Protein AF-A0A8H3I0J0-F1 (afdb_monomer)

Organism: NCBI:txid456999

Secondary structure (DSSP, 8-state):
--SEEEEEETTEEEEEEHHHHHTT-SSHHHHHHHHTTT-TTPPEEE-S-HHHHHHHHHHHTT----SPPGGGSPTT--HHHHHHHHHHHHHHHT-HHHHHHHHHHHHHTT-SPPPS--SS----TTPPPSEEEEEEEEE---SSSGGGGG-TTS-EEEE----TTS-EEEEEEEEES--SS-EEEEEEE-TTSSS-SEEEEE-TTSBEEEEEE---S-------TT---TTEEE-----SBPPBSS-EEEEEEEEE-TTS-EEEEEEEETTEEEEEE---SPPP---GGG-EEEES-EEETTEEE-B--EEEEEEEEESSPPPHHHHHHHTSGGGSPP--S--GGGTTTT-

Nearest PDB structures (foldseek):
  8pnr-assembly2_K  TM=7.849E-01  e=1.519E-04  Homo sapiens
  6ocr-assembly1_D  TM=7.133E-01  e=2.416E-04  Homo sapiens
  6oct-assembly1_E  TM=7.496E-01  e=6.866E-04  Homo sapiens
  2d6k-assembly1_B  TM=6.684E-01  e=1.774E-05  Mus musculus
  8pnr-assembly2_L  TM=7.753E-01  e=1.841E-03  Homo sapiens

Sequence (351 aa):
MPTELTVVVGGESFLLLEDQITFDAPNLFTKFIDEHSENPQLPMRLSRNPQLFSVILEYLCGYTILPLRREVLPPGMHYGMALDNLRVDARYYGLGNLVKLLDENRQTTVEAPNPPEPAPTAIDPYAAPIFRFPGRVSGFSAGGTYRWTNHPLAFMEFPLQIDLMKSFTITCWYRATSNKGWHTMISLDVPSAPHPLLYISISPEGDWRFEIGIHRGKTHSFPGSNYTDSDRLASGSSHTPVQLRVWTHLTYFQQVEENGVVTKRALLLNGKPLVSSNADIHMYNPDPSKTQMALLRGSWDKRRTAGYLGQIENIAVFQRVLGQEEISAQAENSNMPAEHGLPGDRWDNVY

Foldseek 3Di:
DQQWAWEQECNDTDIDGNQLCPVQPPWQSVVVCVVVVVPRHDHHYYDHDVLLVVLSSCVSVVDDCPPPDPVSADQLDDSVNSLVRNLVVCVVGVRVVSNVVSVVVVVVVVPDPDDPPPDPPDPPLCDFFQDKDQDKAAAADDDDDPVCLAPPNRKDKFQFLAFLLFKKKKKWKWAAADLAAKWFFKFKDQLPDQFTQKTWIRHNVQFTKMKGFAPDPDDDDDDDDPDPPPRIDILDGLPDHDDHRDIKMKMWIWHADPVSFTAKTFIAILLHTRTIDGGPGGGDGDRSSRIMMMGQWTGHRSHIDRGTHTMIRTIGMHRHDRDSVRSNVCSDPVNGDDPPDPDPVPVVPVD

InterPro domains:
  IPR011333 SKP1/BTB/POZ domain superfamily [G3DSA:3.30.710.10] (4-110)
  IPR011333 SKP1/BTB/POZ domain superfamily [SSF54695] (6-102)
  IPR013320 Concanavalin A-like lectin/glucanase domain superfamily [SSF49899] (163-333)

Structure (mmCIF, N/CA/C/O backbone):
data_AF-A0A8H3I0J0-F1
#
_entry.id   AF-A0A8H3I0J0-F1
#
loop_
_atom_site.group_PDB
_atom_site.id
_atom_site.type_symbol
_atom_site.label_atom_id
_atom_site.label_alt_id
_atom_site.label_comp_id
_atom_site.label_asym_id
_atom_site.label_entity_id
_atom_site.label_seq_id
_atom_site.pdbx_PDB_ins_code
_atom_site.Cartn_x
_atom_site.Cartn_y
_atom_site.Cartn_z
_atom_site.occupancy
_atom_site.B_iso_or_equiv
_atom_site.auth_seq_id
_atom_site.auth_comp_id
_atom_site.auth_asym_id
_atom_site.auth_atom_id
_atom_site.pdbx_PDB_model_num
ATOM 1 N N . MET A 1 1 ? 31.544 -19.178 -36.959 1.00 53.88 1 MET A N 1
ATOM 2 C CA . MET A 1 1 ? 30.283 -18.602 -36.457 1.00 53.88 1 MET A CA 1
ATOM 3 C C . MET A 1 1 ? 30.646 -17.595 -35.378 1.00 53.88 1 MET A C 1
ATOM 5 O O . MET A 1 1 ? 31.611 -17.877 -34.671 1.00 53.88 1 MET A O 1
ATOM 9 N N . PRO A 1 2 ? 29.990 -16.429 -35.272 1.00 57.00 2 PRO A N 1
ATOM 10 C CA . PRO A 1 2 ? 30.110 -15.620 -34.063 1.00 57.00 2 PRO A CA 1
ATOM 11 C C . PRO A 1 2 ? 29.731 -16.445 -32.837 1.00 57.00 2 PRO A C 1
ATOM 13 O O . PRO A 1 2 ? 28.692 -17.095 -32.829 1.00 57.00 2 PRO A O 1
ATOM 16 N N . THR A 1 3 ? 30.600 -16.425 -31.833 1.00 80.12 3 THR A N 1
ATOM 17 C CA . THR A 1 3 ? 30.467 -17.218 -30.604 1.00 80.12 3 THR A CA 1
ATOM 18 C C . THR A 1 3 ? 29.556 -16.552 -29.569 1.00 80.12 3 THR A C 1
ATOM 20 O O . THR A 1 3 ? 29.293 -17.127 -28.516 1.00 80.12 3 THR A O 1
ATOM 23 N N . GLU A 1 4 ? 29.106 -15.326 -29.843 1.00 91.06 4 GLU A N 1
ATOM 24 C CA . GLU A 1 4 ? 28.336 -14.499 -28.921 1.00 91.06 4 GLU A CA 1
ATOM 25 C C . GLU A 1 4 ? 27.351 -13.582 -29.664 1.00 91.06 4 GLU A C 1
ATOM 27 O O . GLU A 1 4 ? 27.612 -13.143 -30.786 1.00 91.06 4 GLU A O 1
ATOM 32 N N . LEU A 1 5 ? 26.218 -13.286 -29.028 1.00 95.31 5 LEU A N 1
ATOM 33 C CA . LEU A 1 5 ? 25.175 -12.387 -29.515 1.00 95.31 5 LEU A CA 1
ATOM 34 C C . LEU A 1 5 ? 24.811 -11.392 -28.414 1.00 95.31 5 LEU A C 1
ATOM 36 O O . LEU A 1 5 ? 24.396 -11.778 -27.323 1.00 95.31 5 LEU A O 1
ATOM 40 N N . THR A 1 6 ? 24.896 -10.095 -28.713 1.00 97.31 6 THR A N 1
ATOM 41 C CA . THR A 1 6 ? 24.336 -9.066 -27.828 1.00 97.31 6 THR A CA 1
ATOM 42 C C . THR A 1 6 ? 22.855 -8.869 -28.138 1.00 97.31 6 THR A C 1
ATOM 44 O O . THR A 1 6 ? 22.490 -8.461 -29.241 1.00 97.31 6 THR A O 1
ATOM 47 N N . VAL A 1 7 ? 22.000 -9.109 -27.148 1.00 97.69 7 VAL A N 1
ATOM 48 C CA . VAL A 1 7 ? 20.551 -8.913 -27.214 1.00 97.69 7 VAL A CA 1
ATOM 49 C C . VAL A 1 7 ? 20.167 -7.730 -26.328 1.00 97.69 7 VAL A C 1
ATOM 51 O O . VAL A 1 7 ? 20.437 -7.722 -25.134 1.00 97.69 7 VAL A O 1
ATOM 54 N N . VAL A 1 8 ? 19.529 -6.715 -26.900 1.00 97.19 8 VAL A N 1
ATOM 55 C CA . VAL A 1 8 ? 19.071 -5.517 -26.191 1.00 97.19 8 VAL A CA 1
ATOM 56 C C . VAL A 1 8 ? 17.560 -5.596 -25.994 1.00 97.19 8 VAL A C 1
ATOM 58 O O . VAL A 1 8 ? 16.804 -5.446 -26.956 1.00 97.19 8 VAL A O 1
ATOM 61 N N . VAL A 1 9 ? 17.109 -5.796 -24.758 1.00 97.00 9 VAL A N 1
ATOM 62 C CA . VAL A 1 9 ? 15.696 -5.946 -24.387 1.00 97.00 9 VAL A CA 1
ATOM 63 C C . VAL A 1 9 ? 15.248 -4.759 -23.549 1.00 97.00 9 VAL A C 1
ATOM 65 O O . VAL A 1 9 ? 15.805 -4.498 -22.491 1.00 97.00 9 VAL A O 1
ATOM 68 N N . GLY A 1 10 ? 14.261 -3.995 -24.023 1.00 89.75 10 GLY A N 1
ATOM 69 C CA . GLY A 1 10 ? 13.749 -2.840 -23.267 1.00 89.75 10 GLY A CA 1
ATOM 70 C C . GLY A 1 10 ? 14.801 -1.757 -22.962 1.00 89.75 10 GLY A C 1
ATOM 71 O O . GLY A 1 10 ? 14.583 -0.928 -22.087 1.00 89.75 10 GLY A O 1
ATOM 72 N N . GLY A 1 11 ? 15.930 -1.758 -23.681 1.00 89.38 11 GLY A N 1
ATOM 73 C CA . GLY A 1 11 ? 17.073 -0.869 -23.446 1.00 89.38 11 GLY A CA 1
ATOM 74 C C . GLY A 1 11 ? 18.199 -1.472 -22.598 1.00 89.38 11 GLY A C 1
ATOM 75 O O . GLY A 1 11 ? 19.267 -0.870 -22.535 1.00 89.38 11 GLY A O 1
ATOM 76 N N . GLU A 1 12 ? 18.005 -2.652 -22.004 1.00 96.69 12 GLU A N 1
ATOM 77 C CA . GLU A 1 12 ? 19.034 -3.390 -21.262 1.00 96.69 12 GLU A CA 1
ATOM 78 C C . GLU A 1 12 ? 19.751 -4.393 -22.172 1.00 96.69 12 GLU A C 1
ATOM 80 O O . GLU A 1 12 ? 19.112 -5.054 -22.989 1.00 96.69 12 GLU A O 1
ATOM 85 N N . SER A 1 13 ? 21.074 -4.506 -22.044 1.00 97.25 13 SER A N 1
ATOM 86 C CA . SER A 1 13 ? 21.898 -5.387 -22.880 1.00 97.25 13 SER A CA 1
ATOM 87 C C . SER A 1 13 ? 22.227 -6.694 -22.165 1.00 97.25 13 SER A C 1
ATOM 89 O O . SER A 1 13 ? 22.720 -6.684 -21.040 1.00 97.25 13 SER A O 1
ATOM 91 N N . PHE A 1 14 ? 22.038 -7.804 -22.867 1.00 97.88 14 PHE A N 1
ATOM 92 C CA . PHE A 1 14 ? 22.342 -9.161 -22.433 1.00 97.88 14 PHE A CA 1
ATOM 93 C C . PHE A 1 14 ? 23.305 -9.792 -23.438 1.00 97.88 14 PHE A C 1
ATOM 95 O O . PHE A 1 14 ? 23.096 -9.683 -24.646 1.00 97.88 14 PHE A O 1
ATOM 102 N N . LEU A 1 15 ? 24.359 -10.443 -22.950 1.00 97.00 15 LEU A N 1
ATOM 103 C CA . LEU A 1 15 ? 25.285 -11.201 -23.788 1.00 97.00 15 LEU A CA 1
ATOM 104 C C . LEU A 1 15 ? 24.893 -12.676 -23.735 1.00 97.00 15 LEU A C 1
ATOM 106 O O . LEU A 1 15 ? 24.848 -13.249 -22.647 1.00 97.00 15 LEU A O 1
ATOM 110 N N . LEU A 1 16 ? 24.605 -13.263 -24.893 1.00 96.81 16 LEU A N 1
ATOM 111 C CA . LEU A 1 16 ? 24.351 -14.690 -25.043 1.00 96.81 16 LEU A CA 1
ATOM 112 C C . LEU A 1 16 ? 25.569 -15.350 -25.692 1.00 96.81 16 LEU A C 1
ATOM 114 O O . LEU A 1 16 ? 26.072 -14.850 -26.694 1.00 96.81 16 LEU A O 1
ATOM 118 N N . LEU A 1 17 ? 26.018 -16.469 -25.137 1.00 95.62 17 LEU A N 1
ATOM 119 C CA . LEU A 1 17 ? 27.101 -17.298 -25.669 1.00 95.62 17 LEU A CA 1
ATOM 120 C C . LEU A 1 17 ? 26.550 -18.424 -26.560 1.00 95.62 17 LEU A C 1
ATOM 122 O O . LEU A 1 17 ? 25.367 -18.750 -26.505 1.00 95.62 17 LEU A O 1
ATOM 126 N N . GLU A 1 18 ? 27.399 -19.025 -27.392 1.00 93.81 18 GLU A N 1
ATOM 127 C CA . GLU A 1 18 ? 27.015 -20.073 -28.354 1.00 93.81 18 GLU A CA 1
ATOM 128 C C . GLU A 1 18 ? 26.237 -21.245 -27.725 1.00 93.81 18 GLU A C 1
ATOM 130 O O . GLU A 1 18 ? 25.239 -21.706 -28.286 1.00 93.81 18 GLU A O 1
ATOM 135 N N . ASP A 1 19 ? 26.644 -21.704 -26.543 1.00 94.81 19 ASP A N 1
ATOM 136 C CA . ASP A 1 19 ? 25.971 -22.775 -25.803 1.00 94.81 19 ASP A CA 1
ATOM 137 C C . ASP A 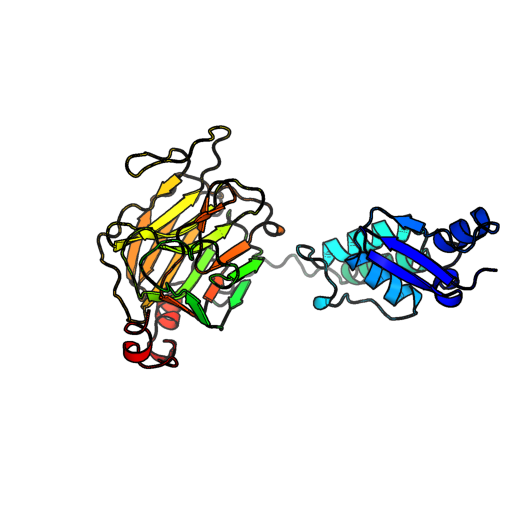1 19 ? 24.557 -22.370 -25.360 1.00 94.81 19 ASP A C 1
ATOM 139 O O . ASP A 1 19 ? 23.611 -23.132 -25.543 1.00 94.81 19 ASP A O 1
ATOM 143 N N . GLN A 1 20 ? 24.384 -21.141 -24.874 1.00 96.62 20 GLN A N 1
ATOM 144 C CA . GLN A 1 20 ? 23.082 -20.581 -24.496 1.00 96.62 20 GLN A CA 1
ATOM 145 C C . GLN A 1 20 ? 22.172 -20.384 -25.712 1.00 96.62 20 GLN A C 1
ATOM 147 O O . GLN A 1 20 ? 20.971 -20.639 -25.654 1.00 96.62 20 GLN A O 1
ATOM 152 N N . ILE A 1 21 ? 22.739 -19.937 -26.833 1.00 95.00 21 ILE A N 1
ATOM 153 C CA . ILE A 1 21 ? 22.012 -19.712 -28.088 1.00 95.00 21 ILE A CA 1
ATOM 154 C C . ILE A 1 21 ? 21.481 -21.036 -28.639 1.00 95.00 21 ILE A C 1
ATOM 156 O O . ILE A 1 21 ? 20.352 -21.098 -29.129 1.00 95.00 21 ILE A O 1
ATOM 160 N N . THR A 1 22 ? 22.279 -22.099 -28.545 1.00 95.81 22 THR A N 1
ATOM 161 C CA . THR A 1 22 ? 21.944 -23.420 -29.092 1.00 95.81 22 THR A CA 1
ATOM 162 C C . THR A 1 22 ? 21.169 -24.319 -28.124 1.00 95.81 22 THR A C 1
ATOM 164 O O . THR A 1 22 ? 20.597 -25.314 -28.567 1.00 95.81 22 THR A O 1
ATOM 167 N N . PHE A 1 23 ? 21.086 -23.952 -26.839 1.00 97.31 23 PHE A N 1
ATOM 168 C CA . PHE A 1 23 ? 20.484 -24.756 -25.769 1.00 97.31 23 PHE A CA 1
ATOM 169 C C . PHE A 1 23 ? 19.064 -25.254 -26.082 1.00 97.31 23 PHE A C 1
ATOM 171 O O . PHE A 1 23 ? 18.767 -26.437 -25.926 1.00 97.31 23 PHE A O 1
ATOM 178 N N . ASP A 1 24 ? 18.196 -24.360 -26.559 1.00 97.19 24 ASP A N 1
ATOM 179 C CA . ASP A 1 24 ? 16.819 -24.673 -26.966 1.00 97.19 24 ASP A CA 1
ATOM 180 C C . ASP A 1 24 ? 16.628 -24.335 -28.452 1.00 97.19 24 ASP A C 1
ATOM 182 O O . ASP A 1 24 ? 15.740 -23.577 -28.841 1.00 97.19 24 ASP A O 1
ATOM 186 N N . ALA A 1 25 ? 17.570 -24.785 -29.285 1.00 95.00 25 ALA A N 1
ATOM 187 C CA . ALA A 1 25 ? 17.513 -24.619 -30.733 1.00 95.00 25 ALA A CA 1
ATOM 188 C C . ALA A 1 25 ? 16.541 -25.621 -31.394 1.00 95.00 25 ALA A C 1
ATOM 190 O O . ALA A 1 25 ? 16.386 -26.747 -30.914 1.00 95.00 25 ALA A O 1
ATOM 191 N N . PRO A 1 26 ? 15.941 -25.272 -32.550 1.00 96.62 26 PRO A N 1
ATOM 192 C CA . PRO A 1 26 ? 16.043 -23.985 -33.238 1.00 96.62 26 PRO A CA 1
ATOM 193 C C . PRO A 1 26 ? 15.194 -22.904 -32.560 1.00 96.62 26 PRO A C 1
ATOM 195 O O . PRO A 1 26 ? 14.055 -23.151 -32.179 1.00 96.62 26 PRO A O 1
ATOM 198 N N . ASN A 1 27 ? 15.727 -21.686 -32.478 1.00 97.25 27 ASN A N 1
ATOM 199 C CA . ASN A 1 27 ? 15.047 -20.544 -31.874 1.00 97.25 27 ASN A CA 1
ATOM 200 C C . ASN A 1 27 ? 15.331 -19.239 -32.640 1.00 97.25 27 ASN A C 1
ATOM 202 O O . ASN A 1 27 ? 15.997 -19.207 -33.679 1.00 97.25 27 ASN A O 1
ATOM 206 N N . LEU A 1 28 ? 14.777 -18.138 -32.143 1.00 97.31 28 LEU A N 1
ATOM 207 C CA . LEU A 1 28 ? 14.916 -16.820 -32.747 1.00 97.31 28 LEU A CA 1
ATOM 208 C C . LEU A 1 28 ? 16.379 -16.345 -32.782 1.00 97.31 28 LEU A C 1
ATOM 210 O O . LEU A 1 28 ? 16.765 -15.680 -33.740 1.00 97.31 28 LEU A O 1
ATOM 214 N N . PHE A 1 29 ? 17.191 -16.697 -31.781 1.00 96.38 29 PHE A N 1
ATOM 215 C CA . PHE A 1 29 ? 18.595 -16.285 -31.694 1.00 96.38 29 PHE A CA 1
ATOM 216 C C . PHE A 1 29 ? 19.464 -17.033 -32.706 1.00 96.38 29 PHE A C 1
ATOM 218 O O . PHE A 1 29 ? 20.251 -16.398 -33.407 1.00 96.38 29 PHE A O 1
ATOM 225 N N . THR A 1 30 ? 19.269 -18.351 -32.853 1.00 95.12 30 THR A N 1
ATOM 226 C CA . THR A 1 30 ? 19.956 -19.133 -33.898 1.00 95.12 30 THR A CA 1
ATOM 227 C C . THR A 1 30 ? 19.613 -18.596 -35.284 1.00 95.12 30 THR A C 1
ATOM 229 O O . THR A 1 30 ? 20.502 -18.353 -36.092 1.00 95.12 30 THR A O 1
ATOM 232 N N . LYS A 1 31 ? 18.328 -18.295 -35.526 1.00 95.19 31 LYS A N 1
ATOM 233 C CA . LYS A 1 31 ? 17.876 -17.715 -36.795 1.00 95.19 31 LYS A CA 1
ATOM 234 C C . LYS A 1 31 ? 18.489 -16.334 -37.055 1.00 95.19 31 LYS A C 1
ATOM 236 O O . LYS A 1 31 ? 18.881 -16.045 -38.180 1.00 95.19 31 LYS A O 1
ATOM 241 N N . PHE A 1 32 ? 18.579 -15.488 -36.029 1.00 95.00 32 PHE A N 1
ATOM 242 C CA . PHE A 1 32 ? 19.158 -14.152 -36.161 1.00 95.00 32 PHE A CA 1
ATOM 243 C C . PHE A 1 32 ? 20.641 -14.202 -36.553 1.00 95.00 32 PHE A C 1
ATOM 245 O O . PHE A 1 32 ? 21.054 -13.430 -37.418 1.00 95.00 32 PHE A O 1
ATOM 252 N N . ILE A 1 33 ? 21.419 -15.114 -35.957 1.00 92.94 33 ILE A N 1
ATOM 253 C CA . ILE A 1 33 ? 22.830 -15.325 -36.316 1.00 92.94 33 ILE A CA 1
ATOM 254 C C . ILE A 1 33 ? 22.969 -15.790 -37.763 1.00 92.94 33 ILE A C 1
ATOM 256 O O . ILE A 1 33 ? 23.810 -15.254 -38.483 1.00 92.94 33 ILE A O 1
ATOM 260 N N . ASP A 1 34 ? 22.137 -16.737 -38.194 1.00 91.56 34 ASP A N 1
ATOM 261 C CA . ASP A 1 34 ? 22.172 -17.243 -39.567 1.00 91.56 34 ASP A CA 1
ATOM 262 C C . ASP A 1 34 ? 21.839 -16.136 -40.584 1.00 91.56 34 ASP A C 1
ATOM 264 O O . ASP A 1 34 ? 22.519 -15.998 -41.598 1.00 91.56 34 ASP A O 1
ATOM 268 N N . GLU A 1 35 ? 20.835 -15.299 -40.298 1.00 93.19 35 GLU A N 1
ATOM 269 C CA . GLU A 1 35 ? 20.428 -14.180 -41.165 1.00 93.19 35 GLU A CA 1
ATOM 270 C C . GLU A 1 35 ? 21.459 -13.040 -41.222 1.00 93.19 35 GLU A C 1
ATOM 272 O O . GLU A 1 35 ? 21.504 -12.302 -42.205 1.00 93.19 35 GLU A O 1
ATOM 277 N N . HIS A 1 36 ? 22.292 -12.891 -40.188 1.00 90.81 36 HIS A N 1
ATOM 278 C CA . HIS A 1 36 ? 23.271 -11.805 -40.064 1.00 90.81 36 HIS A CA 1
ATOM 279 C C . HIS A 1 36 ? 24.711 -12.321 -39.989 1.00 90.81 36 HIS A C 1
ATOM 281 O O . HIS A 1 36 ? 25.579 -11.670 -39.404 1.00 90.81 36 HIS A O 1
ATOM 287 N N . SER A 1 37 ? 25.002 -13.460 -40.626 1.00 87.25 37 SER A N 1
ATOM 288 C CA . SER A 1 37 ? 26.335 -14.077 -40.605 1.00 87.25 37 SER A CA 1
ATOM 289 C C . SER A 1 37 ? 27.446 -13.160 -41.139 1.00 87.25 37 SER A C 1
ATOM 291 O O . SER A 1 37 ? 28.608 -13.310 -40.766 1.00 87.25 37 SER A O 1
ATOM 293 N N . GLU A 1 38 ? 27.096 -12.198 -42.001 1.00 88.19 38 GLU A N 1
ATOM 294 C CA . GLU A 1 38 ? 28.009 -11.188 -42.555 1.00 88.19 38 GLU A CA 1
ATOM 295 C C . GLU A 1 38 ? 28.322 -10.039 -41.577 1.00 88.19 38 GLU A C 1
ATOM 297 O O . GLU A 1 38 ? 29.325 -9.345 -41.747 1.00 88.19 38 GLU A O 1
ATOM 302 N N . ASN A 1 39 ? 27.499 -9.835 -40.539 1.00 87.25 39 ASN A N 1
ATOM 303 C CA . ASN A 1 39 ? 27.696 -8.805 -39.518 1.00 87.25 39 ASN A CA 1
ATOM 304 C C . ASN A 1 39 ? 27.462 -9.360 -38.097 1.00 87.25 39 ASN A C 1
ATOM 306 O O . ASN A 1 39 ? 26.455 -9.046 -37.457 1.00 87.25 39 ASN A O 1
ATOM 310 N N . PRO A 1 40 ? 28.421 -10.139 -37.569 1.00 80.19 40 PRO A N 1
ATOM 311 C CA . PRO A 1 40 ? 28.303 -10.803 -36.271 1.00 80.19 40 PRO A CA 1
ATOM 312 C C . PRO A 1 40 ? 28.157 -9.855 -35.071 1.00 80.19 40 PRO A C 1
ATOM 314 O O . PRO A 1 40 ? 27.749 -10.280 -33.999 1.00 80.19 40 PRO A O 1
ATOM 317 N N . GLN A 1 41 ? 28.519 -8.580 -35.234 1.00 85.81 41 GLN A N 1
ATOM 318 C CA . GLN A 1 41 ? 28.498 -7.576 -34.167 1.00 85.81 41 GLN A CA 1
ATOM 319 C C . GLN A 1 41 ? 27.172 -6.806 -34.100 1.00 85.81 41 GLN A C 1
ATOM 321 O O . GLN A 1 41 ? 27.017 -5.918 -33.261 1.00 85.81 41 GLN A O 1
ATOM 326 N N . LEU A 1 42 ? 26.218 -7.095 -34.991 1.00 92.44 42 LEU A N 1
ATOM 327 C CA . LEU A 1 42 ? 24.925 -6.425 -34.997 1.00 92.44 42 LEU A CA 1
ATOM 328 C C . LEU A 1 42 ? 24.100 -6.858 -33.769 1.00 9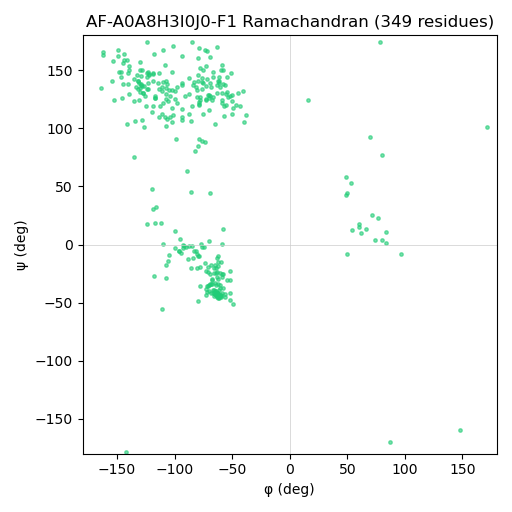2.44 42 LEU A C 1
ATOM 330 O O . LEU A 1 42 ? 23.720 -8.025 -33.679 1.00 92.44 42 LEU A O 1
ATOM 334 N N . PRO A 1 43 ? 23.766 -5.946 -32.834 1.00 95.12 43 PRO A N 1
ATOM 335 C CA . PRO A 1 43 ? 22.970 -6.316 -31.675 1.00 95.12 43 PRO A CA 1
ATOM 336 C C . PRO A 1 43 ? 21.514 -6.568 -32.072 1.00 95.12 43 PRO A C 1
ATOM 338 O O . PRO A 1 43 ? 20.895 -5.766 -32.781 1.00 95.12 43 PRO A O 1
ATOM 341 N N . MET A 1 44 ? 20.932 -7.636 -31.536 1.00 96.44 44 MET A N 1
ATOM 342 C CA . MET A 1 44 ? 19.515 -7.936 -31.697 1.00 96.44 44 MET A CA 1
ATOM 343 C C . MET A 1 44 ? 18.693 -7.069 -30.741 1.00 96.44 44 MET A C 1
ATOM 345 O O . MET A 1 44 ? 18.896 -7.123 -29.534 1.00 96.44 44 MET A O 1
ATOM 349 N N . ARG A 1 45 ? 17.743 -6.273 -31.240 1.00 96.88 45 ARG A N 1
ATOM 350 C CA . ARG A 1 45 ? 16.918 -5.385 -30.399 1.00 96.88 45 ARG A CA 1
ATOM 351 C C . ARG A 1 45 ? 15.494 -5.903 -30.269 1.00 96.88 45 ARG A C 1
ATOM 353 O O . ARG A 1 45 ? 14.837 -6.165 -31.272 1.00 96.88 45 ARG A O 1
ATOM 360 N N . LEU A 1 46 ? 15.001 -5.995 -29.038 1.00 94.88 46 LEU A N 1
ATOM 361 C CA . LEU A 1 46 ? 13.700 -6.561 -28.704 1.00 94.88 46 LEU A CA 1
ATOM 362 C C . LEU A 1 46 ? 12.901 -5.624 -27.792 1.00 94.88 46 LEU A C 1
ATOM 364 O O . LEU A 1 46 ? 13.371 -5.164 -26.750 1.00 94.88 46 LEU A O 1
ATOM 368 N N . SER A 1 47 ? 11.641 -5.388 -28.147 1.00 93.75 47 SER A N 1
ATOM 369 C CA . SER A 1 47 ? 10.690 -4.627 -27.328 1.00 93.75 47 SER A CA 1
ATOM 370 C C . SER A 1 47 ? 9.938 -5.552 -26.365 1.00 93.75 47 SER A C 1
ATOM 372 O O . SER A 1 47 ? 8.728 -5.737 -26.487 1.00 93.75 47 SER A O 1
ATOM 374 N N . ARG A 1 48 ? 10.670 -6.183 -25.438 1.00 94.44 48 ARG A N 1
ATOM 375 C CA . ARG A 1 48 ? 10.144 -7.112 -24.418 1.00 94.44 48 ARG A CA 1
ATOM 376 C C . ARG A 1 48 ? 10.530 -6.660 -23.008 1.00 94.44 48 ARG A C 1
ATOM 378 O O . ARG A 1 48 ? 11.225 -5.658 -22.853 1.00 94.44 48 ARG A O 1
ATOM 385 N N . ASN A 1 49 ? 10.026 -7.351 -21.987 1.00 93.06 49 ASN A N 1
ATOM 386 C CA . ASN A 1 49 ? 10.324 -7.022 -20.595 1.00 93.06 49 ASN A CA 1
ATOM 387 C C . ASN A 1 49 ? 11.722 -7.565 -20.209 1.00 93.06 49 ASN A C 1
ATOM 389 O O . ASN A 1 49 ? 11.923 -8.778 -20.291 1.00 93.06 49 ASN A O 1
ATOM 393 N N . PRO A 1 50 ? 12.678 -6.715 -19.786 1.00 95.69 50 PRO A N 1
ATOM 394 C CA . PRO A 1 50 ? 14.037 -7.166 -19.480 1.00 95.69 50 PRO A CA 1
ATOM 395 C C . PRO A 1 50 ? 14.114 -8.075 -18.244 1.00 95.69 50 PRO A C 1
ATOM 397 O O . PRO A 1 50 ? 14.935 -8.987 -18.213 1.00 95.69 50 PRO A O 1
ATOM 400 N N . GLN A 1 51 ? 13.226 -7.907 -17.258 1.00 94.44 51 GLN A N 1
ATOM 401 C CA . GLN A 1 51 ? 13.185 -8.774 -16.075 1.00 94.44 51 GLN A CA 1
ATOM 402 C C . GLN A 1 51 ? 12.656 -10.183 -16.388 1.00 94.44 51 GLN A C 1
ATOM 404 O O . GLN A 1 51 ? 13.145 -11.155 -15.832 1.00 94.44 51 GLN A O 1
ATOM 409 N N . LEU A 1 52 ? 11.693 -10.340 -17.301 1.00 95.56 52 LEU A N 1
ATOM 410 C CA . LEU A 1 52 ? 11.304 -11.675 -17.781 1.00 95.56 52 LEU A CA 1
ATOM 411 C C . LEU A 1 52 ? 12.394 -12.292 -18.656 1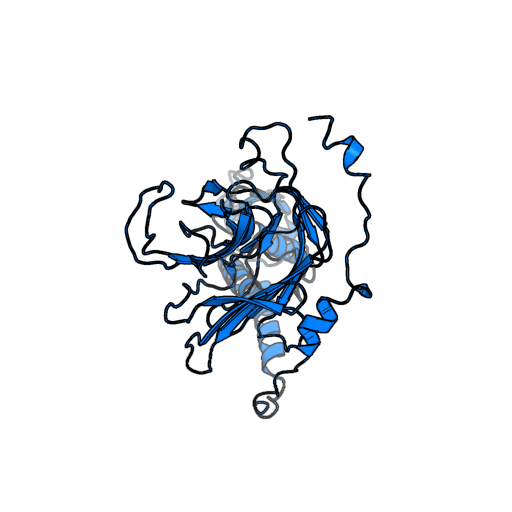.00 95.56 52 LEU A C 1
ATOM 413 O O . LEU A 1 52 ? 12.619 -13.501 -18.609 1.00 95.56 52 LEU A O 1
ATOM 417 N N . PHE A 1 53 ? 13.102 -11.465 -19.427 1.00 97.88 53 PHE A N 1
ATOM 418 C CA . PHE A 1 53 ? 14.217 -11.937 -20.233 1.00 97.88 53 PHE A CA 1
ATOM 419 C C . PHE A 1 53 ? 15.376 -12.471 -19.383 1.00 97.88 53 PHE A C 1
ATOM 421 O O . PHE A 1 53 ? 16.004 -13.446 -19.781 1.00 97.88 53 PHE A O 1
ATOM 428 N N . SER A 1 54 ? 15.630 -11.916 -18.192 1.00 97.00 54 SER A N 1
ATOM 429 C CA . SER A 1 54 ? 16.656 -12.466 -17.296 1.00 97.00 54 SER A CA 1
ATOM 430 C C . SER A 1 54 ? 16.321 -13.886 -16.822 1.00 97.00 54 SER A C 1
ATOM 432 O O . SER A 1 54 ? 17.214 -14.725 -16.749 1.00 97.00 54 SER A O 1
ATOM 434 N N . VAL A 1 55 ? 15.039 -14.204 -16.603 1.00 97.44 55 VAL A N 1
ATOM 435 C CA . VAL A 1 55 ? 14.587 -15.578 -16.304 1.00 97.44 55 VAL A CA 1
ATOM 436 C C . VAL A 1 55 ? 14.814 -16.505 -17.501 1.00 97.44 55 VAL A C 1
ATOM 438 O O . VAL A 1 55 ? 15.236 -17.648 -17.336 1.00 97.44 55 VAL A O 1
ATOM 441 N N . ILE A 1 56 ? 14.577 -16.014 -18.718 1.00 98.00 56 ILE A N 1
ATOM 442 C CA . ILE A 1 56 ? 14.862 -16.765 -19.949 1.00 98.00 56 ILE A CA 1
ATOM 443 C C . ILE A 1 56 ? 16.362 -17.010 -20.090 1.00 98.00 56 ILE A C 1
ATOM 445 O O . ILE A 1 56 ? 16.763 -18.111 -20.450 1.00 98.00 56 ILE A O 1
ATOM 449 N N . LEU A 1 57 ? 17.198 -16.031 -19.752 1.00 97.94 57 LEU A N 1
ATOM 450 C CA . LEU A 1 57 ? 18.644 -16.202 -19.760 1.00 97.94 57 LEU A CA 1
ATOM 451 C C . LEU A 1 57 ? 19.099 -17.260 -18.741 1.00 97.94 57 LEU A C 1
ATOM 453 O O . LEU A 1 57 ? 19.936 -18.092 -19.075 1.00 97.94 57 LEU A O 1
ATOM 457 N N . GLU A 1 58 ? 18.527 -17.291 -17.532 1.00 97.69 58 GLU A N 1
ATOM 458 C CA . GLU A 1 58 ? 18.793 -18.371 -16.566 1.00 97.69 58 GLU A CA 1
ATOM 459 C C . GLU A 1 58 ? 18.414 -19.746 -17.136 1.00 97.69 58 GLU A C 1
ATOM 461 O O . GLU A 1 58 ? 19.174 -20.705 -16.996 1.00 97.69 58 GLU A O 1
ATOM 466 N N . TYR A 1 59 ? 17.280 -19.837 -17.833 1.00 98.25 59 TYR A N 1
ATOM 467 C CA . TYR A 1 59 ? 16.877 -21.060 -18.521 1.00 98.25 59 TYR A CA 1
ATOM 468 C C . TYR A 1 59 ? 17.870 -21.474 -19.618 1.00 98.25 59 TYR A C 1
ATOM 470 O O . TYR A 1 59 ? 18.258 -22.638 -19.667 1.00 98.25 59 TYR A O 1
ATOM 478 N N . LEU A 1 60 ? 18.323 -20.538 -20.460 1.00 97.62 60 LEU A N 1
ATOM 479 C CA . LEU A 1 60 ? 19.304 -20.811 -21.519 1.00 97.62 60 LEU A CA 1
ATOM 480 C C . LEU A 1 60 ? 20.682 -21.203 -20.961 1.00 97.62 60 LEU A C 1
ATOM 482 O O . LEU A 1 60 ? 21.430 -21.916 -21.620 1.00 97.62 60 LEU A O 1
ATOM 486 N N . CYS A 1 61 ? 21.003 -20.795 -19.731 1.00 97.25 61 CYS A N 1
ATOM 487 C CA . CYS A 1 61 ? 22.160 -21.296 -18.981 1.00 97.25 61 CYS A CA 1
ATOM 488 C C . CYS A 1 61 ? 21.967 -22.727 -18.431 1.00 97.25 61 CYS A C 1
ATOM 490 O O . CYS A 1 61 ? 22.866 -23.251 -17.775 1.00 97.25 61 CYS A O 1
ATOM 492 N N . GLY A 1 62 ? 20.801 -23.348 -18.632 1.00 95.88 62 GLY A N 1
ATOM 493 C CA . GLY A 1 62 ? 20.469 -24.684 -18.137 1.00 95.88 62 GLY A CA 1
ATOM 494 C C . GLY A 1 62 ? 19.968 -24.736 -16.690 1.00 95.88 62 GLY A C 1
ATOM 495 O O . GLY A 1 62 ? 19.859 -25.828 -16.127 1.00 95.88 62 GLY A O 1
ATOM 496 N N . TYR A 1 63 ? 19.654 -23.598 -16.061 1.00 96.38 63 TYR A N 1
ATOM 497 C CA . TYR A 1 63 ? 19.124 -23.597 -14.696 1.00 96.38 63 TYR A CA 1
ATOM 498 C C . TYR A 1 63 ? 17.656 -24.030 -14.641 1.00 96.38 63 TYR A C 1
ATOM 500 O O . TYR A 1 63 ? 16.850 -23.778 -15.538 1.00 96.38 63 TYR A O 1
ATOM 508 N N . THR A 1 64 ? 17.281 -24.647 -13.519 1.00 93.19 64 THR A N 1
ATOM 509 C CA . THR A 1 64 ? 15.874 -24.901 -13.199 1.00 93.19 64 THR A CA 1
ATOM 510 C C . THR A 1 64 ? 15.216 -23.601 -12.748 1.00 93.19 64 THR A C 1
ATOM 512 O O . THR A 1 64 ? 15.526 -23.084 -11.678 1.00 93.19 64 THR A O 1
ATOM 515 N N . ILE A 1 65 ? 14.296 -23.082 -13.558 1.00 95.00 65 ILE A N 1
ATOM 516 C CA . ILE A 1 65 ? 13.623 -21.799 -13.306 1.00 95.00 65 ILE A CA 1
ATOM 517 C C . ILE A 1 65 ? 12.278 -21.933 -12.570 1.00 95.00 65 ILE A C 1
ATOM 519 O O . ILE A 1 65 ? 11.683 -20.925 -12.197 1.00 95.00 65 ILE A O 1
ATOM 523 N N . LEU A 1 66 ? 11.776 -23.158 -12.371 1.00 94.12 66 LEU A N 1
ATOM 524 C CA . LEU A 1 66 ? 10.507 -23.422 -11.687 1.00 94.12 66 LEU A CA 1
ATOM 525 C C . LEU A 1 66 ? 10.728 -24.084 -10.314 1.00 94.12 66 LEU A C 1
ATOM 527 O O . LEU A 1 66 ? 11.547 -24.997 -10.218 1.00 94.12 66 LEU A O 1
ATOM 531 N N . PRO A 1 67 ? 9.965 -23.693 -9.273 1.00 92.69 67 PRO A N 1
ATOM 532 C CA . PRO A 1 67 ? 9.016 -22.574 -9.256 1.00 92.69 67 PRO A CA 1
ATOM 533 C C . PRO A 1 67 ? 9.732 -21.219 -9.386 1.00 92.69 67 PRO A C 1
ATOM 535 O O . PRO A 1 67 ? 10.855 -21.063 -8.908 1.00 92.69 67 PRO A O 1
ATOM 538 N N . LEU A 1 68 ? 9.079 -20.231 -10.012 1.00 89.38 68 LEU A N 1
ATOM 539 C CA . LEU A 1 68 ? 9.656 -18.886 -10.124 1.00 89.38 68 LEU A CA 1
ATOM 540 C C . LEU A 1 68 ? 9.927 -18.307 -8.729 1.00 89.38 68 LEU A C 1
ATOM 542 O O . LEU A 1 68 ? 9.049 -18.283 -7.861 1.00 89.38 68 LEU A O 1
ATOM 546 N N . ARG A 1 69 ? 11.144 -17.798 -8.535 1.00 86.38 69 ARG A N 1
ATOM 547 C CA . ARG A 1 69 ? 11.533 -17.076 -7.319 1.00 86.38 69 ARG A CA 1
ATOM 548 C C . ARG A 1 69 ? 10.753 -15.761 -7.229 1.00 86.38 69 ARG A C 1
ATOM 550 O O . ARG A 1 69 ? 10.490 -15.121 -8.245 1.00 86.38 69 ARG A O 1
ATOM 557 N N . ARG A 1 70 ? 10.368 -15.330 -6.024 1.00 78.69 70 ARG A N 1
ATOM 558 C CA . ARG A 1 70 ? 9.597 -14.078 -5.865 1.00 78.69 70 ARG A CA 1
ATOM 559 C C . ARG A 1 70 ? 10.425 -12.851 -6.233 1.00 78.69 70 ARG A C 1
ATOM 561 O O . ARG A 1 70 ? 9.876 -11.861 -6.697 1.00 78.69 70 ARG A O 1
ATOM 568 N N . GLU A 1 71 ? 11.733 -12.941 -6.047 1.00 85.50 71 GLU A N 1
ATOM 569 C CA . GLU A 1 71 ? 12.697 -11.861 -6.237 1.00 85.50 71 GLU A CA 1
ATOM 570 C C . GLU A 1 71 ? 12.935 -11.541 -7.718 1.00 85.50 71 GLU A C 1
ATOM 572 O O . GLU A 1 71 ? 13.352 -10.432 -8.037 1.00 85.50 71 GLU A O 1
ATOM 577 N N . VAL A 1 72 ? 12.657 -12.492 -8.621 1.00 83.38 72 VAL A N 1
ATOM 578 C CA . VAL A 1 72 ? 12.818 -12.310 -10.075 1.00 83.38 72 VAL A CA 1
ATOM 579 C C . VAL A 1 72 ? 11.535 -11.834 -10.760 1.00 83.38 72 VAL A C 1
ATOM 581 O O . VAL A 1 72 ? 11.531 -11.597 -11.966 1.00 83.38 72 VAL A O 1
ATOM 584 N N . LEU A 1 73 ? 10.431 -11.693 -10.016 1.00 84.75 73 LEU A N 1
ATOM 585 C CA . LEU A 1 73 ? 9.172 -11.223 -10.583 1.00 84.75 73 LEU A CA 1
ATOM 586 C C . LEU A 1 73 ? 9.280 -9.732 -10.933 1.00 84.75 73 LEU A C 1
ATOM 588 O O . LEU A 1 73 ? 9.639 -8.928 -10.066 1.00 84.75 73 LEU A O 1
ATOM 592 N N . PRO A 1 74 ? 8.933 -9.329 -12.172 1.00 85.12 74 PRO A N 1
ATOM 593 C CA . PRO A 1 74 ? 8.872 -7.920 -12.524 1.00 85.12 74 PRO A CA 1
ATOM 594 C C . PRO A 1 74 ? 7.956 -7.149 -11.557 1.00 85.12 74 PRO A C 1
ATOM 596 O O . PRO A 1 74 ? 6.915 -7.681 -11.150 1.00 85.12 74 PRO A O 1
ATOM 599 N N . PRO A 1 75 ? 8.280 -5.888 -11.208 1.00 78.38 75 PRO A N 1
ATOM 600 C CA . PRO A 1 75 ? 7.418 -5.070 -10.363 1.00 78.38 75 PRO A CA 1
ATOM 601 C C . PRO A 1 75 ? 5.979 -5.028 -10.896 1.00 78.38 75 PRO A C 1
ATOM 603 O O . PRO A 1 75 ? 5.748 -4.736 -12.068 1.00 78.38 75 PRO A O 1
ATOM 606 N N . GLY A 1 76 ? 5.008 -5.338 -10.033 1.00 76.25 76 GLY A N 1
ATOM 607 C CA . GLY A 1 76 ? 3.587 -5.390 -10.398 1.00 76.25 76 GLY A CA 1
ATOM 608 C C . GLY A 1 76 ? 3.120 -6.705 -11.036 1.00 76.25 76 GLY A C 1
ATOM 609 O O . GLY A 1 76 ? 1.939 -6.829 -11.349 1.00 76.25 76 GLY A O 1
ATOM 610 N N . MET A 1 77 ? 3.995 -7.706 -11.202 1.00 81.88 77 MET A N 1
ATOM 611 C CA . MET A 1 77 ? 3.635 -9.005 -11.773 1.00 81.88 77 MET A CA 1
ATOM 612 C C . MET A 1 77 ? 3.484 -10.086 -10.698 1.00 81.88 77 MET A C 1
ATOM 614 O O . MET A 1 77 ? 4.437 -10.426 -10.003 1.00 81.88 77 MET A O 1
ATOM 618 N N . HIS A 1 78 ? 2.281 -10.652 -10.555 1.00 83.50 78 HIS A N 1
ATOM 619 C CA . HIS A 1 78 ? 2.066 -11.810 -9.681 1.00 83.50 78 HIS A CA 1
ATOM 620 C C . HIS A 1 78 ? 2.501 -13.116 -10.366 1.00 83.50 78 HIS A C 1
ATOM 622 O O . HIS A 1 78 ? 2.567 -13.190 -11.592 1.00 83.50 78 HIS A O 1
ATOM 628 N N . TYR A 1 79 ? 2.745 -14.167 -9.576 1.00 86.94 79 TYR A N 1
ATOM 629 C CA . TYR A 1 79 ? 3.324 -15.442 -10.034 1.00 86.94 79 TYR A CA 1
ATOM 630 C C . TYR A 1 79 ? 2.638 -16.033 -11.280 1.00 86.94 79 TYR A C 1
ATOM 632 O O . TYR A 1 79 ? 3.302 -16.316 -12.271 1.00 86.94 79 TYR A O 1
ATOM 640 N N . GLY A 1 80 ? 1.305 -16.166 -11.264 1.00 85.19 80 GLY A N 1
ATOM 641 C CA . GLY A 1 80 ? 0.554 -16.695 -12.413 1.00 85.19 80 GLY A CA 1
ATOM 642 C C . GLY A 1 80 ? 0.712 -15.860 -13.690 1.00 85.19 80 GLY A C 1
ATOM 643 O O . GLY A 1 80 ? 0.971 -16.409 -14.754 1.00 85.19 80 GLY A O 1
ATOM 644 N N . MET A 1 81 ? 0.655 -14.530 -13.575 1.00 84.19 81 MET A N 1
ATOM 645 C CA . MET A 1 81 ? 0.854 -13.627 -14.711 1.00 84.19 81 MET A CA 1
ATOM 646 C C . MET A 1 81 ? 2.296 -13.672 -15.225 1.00 84.19 81 MET A C 1
ATOM 648 O O . MET A 1 81 ? 2.516 -13.569 -16.428 1.00 84.19 81 MET A O 1
ATOM 652 N N . ALA A 1 82 ? 3.276 -13.867 -14.339 1.00 91.44 82 ALA A N 1
ATOM 653 C CA . ALA A 1 82 ? 4.662 -14.079 -14.741 1.00 91.44 82 ALA A CA 1
ATOM 654 C C . ALA A 1 82 ? 4.837 -15.373 -15.530 1.00 91.44 82 ALA A C 1
ATOM 656 O O . ALA A 1 82 ? 5.492 -15.341 -16.564 1.00 91.44 82 ALA A O 1
ATOM 657 N N . LEU A 1 83 ? 4.199 -16.472 -15.120 1.00 94.62 83 LEU A N 1
ATOM 658 C CA . LEU A 1 83 ? 4.213 -17.716 -15.893 1.00 94.62 83 LEU A CA 1
ATOM 659 C C . LEU A 1 83 ? 3.541 -17.562 -17.262 1.00 94.62 83 LEU A C 1
ATOM 661 O O . LEU A 1 83 ? 4.105 -17.995 -18.267 1.00 94.62 83 LEU A O 1
ATOM 665 N N . ASP A 1 84 ? 2.370 -16.924 -17.324 1.00 92.44 84 ASP A N 1
ATOM 666 C CA . ASP A 1 84 ? 1.662 -16.714 -18.590 1.00 92.44 84 ASP A CA 1
ATOM 667 C C . ASP A 1 84 ? 2.464 -15.815 -19.546 1.00 92.44 84 ASP A C 1
ATOM 669 O O . ASP A 1 84 ? 2.603 -16.135 -20.728 1.00 92.44 84 ASP A O 1
ATOM 673 N N . ASN A 1 85 ? 3.057 -14.729 -19.043 1.00 94.88 85 ASN A N 1
ATOM 674 C CA . ASN A 1 85 ? 3.889 -13.838 -19.853 1.00 94.88 85 ASN A CA 1
ATOM 675 C C . ASN A 1 85 ? 5.212 -14.494 -20.263 1.00 94.88 85 ASN A C 1
ATOM 677 O O . ASN A 1 85 ? 5.617 -14.369 -21.417 1.00 94.88 85 ASN A O 1
ATOM 681 N N . LEU A 1 86 ? 5.854 -15.247 -19.365 1.00 96.75 86 LEU A N 1
ATOM 682 C CA . LEU A 1 86 ? 7.063 -16.010 -19.676 1.00 96.75 86 LEU A CA 1
ATOM 683 C C . LEU 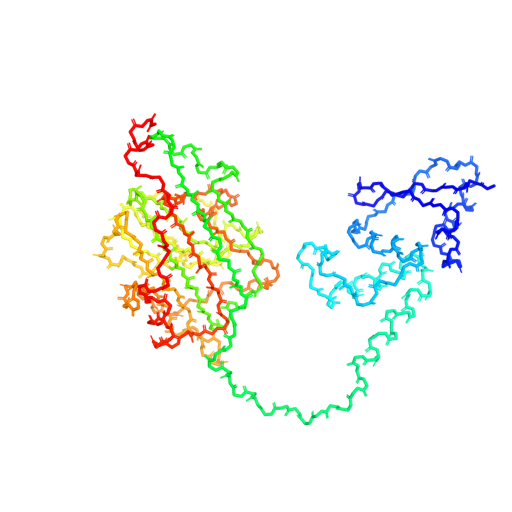A 1 86 ? 6.793 -17.043 -20.776 1.00 96.75 86 LEU A C 1
ATOM 685 O O . LEU A 1 86 ? 7.613 -17.223 -21.670 1.00 96.75 86 LEU A O 1
ATOM 689 N N . ARG A 1 87 ? 5.609 -17.665 -20.773 1.00 97.19 87 ARG A N 1
ATOM 690 C CA . ARG A 1 87 ? 5.162 -18.575 -21.835 1.00 97.19 87 ARG A CA 1
ATOM 691 C C . ARG A 1 87 ? 4.948 -17.855 -23.167 1.00 97.19 87 ARG A C 1
ATOM 693 O O . ARG A 1 87 ? 5.302 -18.394 -24.216 1.00 97.19 87 ARG A O 1
ATOM 700 N N . VAL A 1 88 ? 4.356 -16.660 -23.149 1.00 96.56 88 VAL A N 1
ATOM 701 C CA . VAL A 1 88 ? 4.197 -15.823 -24.352 1.00 96.56 88 VAL A CA 1
ATOM 702 C C . VAL A 1 88 ? 5.561 -15.459 -24.938 1.00 96.56 88 VAL A C 1
ATOM 704 O O . VAL A 1 88 ? 5.760 -15.605 -26.145 1.00 96.56 88 VAL A O 1
ATOM 707 N N . ASP A 1 89 ? 6.506 -15.053 -24.095 1.00 97.81 89 ASP A N 1
ATOM 708 C CA . ASP A 1 89 ? 7.856 -14.695 -24.521 1.00 97.81 89 ASP A CA 1
ATOM 709 C C . ASP A 1 89 ? 8.641 -15.922 -25.011 1.00 97.81 89 ASP A C 1
ATOM 711 O O . ASP A 1 89 ? 9.247 -15.866 -26.079 1.00 97.81 89 ASP A O 1
ATOM 715 N N . ALA A 1 90 ? 8.538 -17.071 -24.335 1.00 98.19 90 ALA A N 1
ATOM 716 C CA . ALA A 1 90 ? 9.140 -18.328 -24.785 1.00 98.19 90 ALA A CA 1
ATOM 717 C C . ALA A 1 90 ? 8.669 -18.723 -26.197 1.00 98.19 90 ALA A C 1
ATOM 719 O O . ALA A 1 90 ? 9.482 -19.084 -27.047 1.00 98.19 90 ALA A O 1
ATOM 720 N N . ARG A 1 91 ? 7.369 -18.573 -26.494 1.00 97.69 91 ARG A N 1
ATOM 721 C CA . ARG A 1 91 ? 6.828 -18.788 -27.850 1.00 97.69 91 ARG A CA 1
ATOM 722 C C . ARG A 1 91 ? 7.365 -17.787 -28.857 1.00 97.69 91 ARG A C 1
ATOM 724 O O . ARG A 1 91 ? 7.687 -18.173 -29.975 1.00 97.69 91 ARG A O 1
ATOM 731 N N . TYR A 1 92 ? 7.444 -16.515 -28.475 1.00 97.12 92 TYR A N 1
ATOM 732 C CA . TYR A 1 92 ? 7.976 -15.467 -29.341 1.00 97.12 92 TYR A CA 1
ATOM 733 C C . TYR A 1 92 ? 9.440 -15.734 -29.719 1.00 97.12 92 TYR A C 1
ATOM 735 O O . TYR A 1 92 ? 9.818 -15.543 -30.873 1.00 97.12 92 TYR A O 1
ATOM 743 N N . TYR A 1 93 ? 10.243 -16.230 -28.777 1.00 97.75 93 TYR A N 1
ATOM 744 C CA . TYR A 1 93 ? 11.633 -16.610 -29.021 1.00 97.75 93 TYR A CA 1
ATOM 745 C C . TYR A 1 93 ? 11.798 -17.982 -29.679 1.00 97.75 93 TYR A C 1
ATOM 747 O O . TYR A 1 93 ? 12.908 -18.319 -30.069 1.00 97.75 93 TYR A O 1
ATOM 755 N N . GLY A 1 94 ? 10.734 -18.774 -29.832 1.00 97.75 94 GLY A N 1
ATOM 756 C CA . GLY A 1 94 ? 10.827 -20.129 -30.378 1.00 97.75 94 GLY A CA 1
ATOM 757 C C . GLY A 1 94 ? 11.498 -21.137 -29.437 1.00 97.75 94 GLY A C 1
ATOM 758 O O . GLY A 1 94 ? 12.047 -22.120 -29.912 1.00 97.75 94 GLY A O 1
ATOM 759 N N . LEU A 1 95 ? 11.456 -20.906 -28.122 1.00 98.38 95 LEU A N 1
ATOM 760 C CA . LEU A 1 95 ? 12.048 -21.775 -27.097 1.00 98.38 95 LEU A CA 1
ATOM 761 C C . LEU A 1 95 ? 11.101 -22.942 -26.785 1.00 98.38 95 LEU A C 1
ATOM 763 O O . LEU A 1 95 ? 10.282 -22.886 -25.862 1.00 98.38 95 LEU A O 1
ATOM 767 N N . GLY A 1 96 ? 11.129 -23.962 -27.644 1.00 97.88 96 GLY A N 1
ATOM 768 C CA . GLY A 1 96 ? 10.157 -25.054 -27.639 1.00 97.88 96 GLY A CA 1
ATOM 769 C C . GLY A 1 96 ? 10.164 -25.875 -26.350 1.00 97.88 96 GLY A C 1
ATOM 770 O O . GLY A 1 96 ? 9.094 -26.191 -25.816 1.00 97.88 96 GLY A O 1
ATOM 771 N N . ASN A 1 97 ? 11.347 -26.188 -25.817 1.00 97.69 97 ASN A N 1
ATOM 772 C CA . ASN A 1 97 ? 11.461 -26.956 -24.581 1.00 97.69 97 ASN A CA 1
ATOM 773 C C . ASN A 1 97 ? 11.019 -26.128 -23.367 1.00 97.69 97 ASN A C 1
ATOM 775 O O . ASN A 1 97 ? 10.359 -26.670 -22.478 1.00 97.69 97 ASN A O 1
ATOM 779 N N . LEU A 1 98 ? 11.281 -24.816 -23.350 1.00 97.81 98 LEU A N 1
ATOM 780 C CA . LEU A 1 98 ? 10.760 -23.924 -22.309 1.00 97.81 98 LEU A CA 1
ATOM 781 C C . LEU A 1 98 ? 9.227 -23.857 -22.317 1.00 97.81 98 LEU A C 1
ATOM 783 O O . LEU A 1 98 ? 8.596 -23.920 -21.262 1.00 97.81 98 LEU A O 1
ATOM 787 N N . VAL A 1 99 ? 8.604 -23.764 -23.496 1.00 97.94 99 VAL A N 1
ATOM 788 C CA . VAL A 1 99 ? 7.134 -23.783 -23.608 1.00 97.94 99 VAL A CA 1
ATOM 789 C C . VAL A 1 99 ? 6.566 -25.085 -23.045 1.00 97.94 99 VAL A C 1
ATOM 791 O O . VAL A 1 99 ? 5.596 -25.046 -22.289 1.00 97.94 99 VAL A O 1
ATOM 794 N N . LYS A 1 100 ? 7.183 -26.228 -23.366 1.00 97.25 100 LYS A N 1
ATOM 795 C CA . LYS A 1 100 ? 6.769 -27.535 -22.844 1.00 97.25 100 LYS A CA 1
ATOM 796 C C . LYS A 1 100 ? 6.879 -27.600 -21.316 1.00 97.25 100 LYS A C 1
ATOM 798 O O . LYS A 1 100 ? 5.914 -27.989 -20.666 1.00 97.25 100 LYS A O 1
ATOM 803 N N . LEU A 1 101 ? 7.998 -27.141 -20.751 1.00 96.06 101 LEU A N 1
ATOM 804 C CA . LEU A 1 101 ? 8.220 -27.065 -19.301 1.00 96.06 101 LEU A CA 1
ATOM 805 C C . LEU A 1 101 ? 7.121 -26.248 -18.591 1.00 96.06 101 LEU A C 1
ATOM 807 O O . LEU A 1 101 ? 6.592 -26.660 -17.558 1.00 96.06 101 LEU A O 1
ATOM 811 N N . LEU A 1 102 ? 6.762 -25.086 -19.148 1.00 95.38 102 LEU A N 1
ATOM 812 C CA . LEU A 1 102 ? 5.731 -24.205 -18.587 1.00 95.38 102 LEU A CA 1
ATOM 813 C C . LEU A 1 102 ? 4.320 -24.811 -18.702 1.00 95.38 102 LEU A C 1
ATOM 815 O O . LEU A 1 102 ? 3.494 -24.623 -17.806 1.00 95.38 102 LEU A O 1
ATOM 819 N N . ASP A 1 103 ? 4.047 -25.559 -19.772 1.00 93.62 103 ASP A N 1
ATOM 820 C CA . ASP A 1 103 ? 2.761 -26.228 -19.995 1.00 93.62 103 ASP A CA 1
ATOM 821 C C . ASP A 1 103 ? 2.565 -27.428 -19.060 1.00 93.62 103 ASP A C 1
ATOM 823 O O . ASP A 1 103 ? 1.480 -27.601 -18.499 1.00 93.62 103 ASP A O 1
ATOM 827 N N . GLU A 1 104 ? 3.616 -28.218 -18.839 1.00 92.38 104 GLU A N 1
ATOM 828 C CA . GLU A 1 104 ? 3.608 -29.353 -17.911 1.00 92.38 104 GLU A CA 1
ATOM 829 C C . GLU A 1 104 ? 3.375 -28.896 -16.467 1.00 92.38 104 GLU A C 1
ATOM 831 O O . GLU A 1 104 ? 2.541 -29.477 -15.771 1.00 92.38 104 GLU A O 1
ATOM 836 N N . ASN A 1 105 ? 4.022 -27.804 -16.037 1.00 87.00 105 ASN A N 1
ATOM 837 C CA . ASN A 1 105 ? 3.824 -27.227 -14.701 1.00 87.00 105 ASN A CA 1
ATOM 838 C C . ASN A 1 105 ? 2.357 -26.839 -14.443 1.00 87.00 105 ASN A C 1
ATOM 840 O O . ASN A 1 105 ? 1.830 -27.043 -13.346 1.00 87.00 105 ASN A O 1
ATOM 844 N N . ARG A 1 106 ? 1.675 -26.331 -15.478 1.00 79.06 106 ARG A N 1
ATOM 845 C CA . ARG A 1 106 ? 0.252 -25.984 -15.422 1.00 79.06 106 ARG A CA 1
ATOM 846 C C . ARG A 1 106 ? -0.641 -27.218 -15.296 1.00 79.06 106 ARG A C 1
ATOM 848 O O . ARG A 1 106 ? -1.670 -27.147 -14.638 1.00 79.06 106 ARG A O 1
ATOM 855 N N . GLN A 1 107 ? -0.274 -28.344 -15.906 1.00 64.19 107 GLN A N 1
ATOM 856 C CA . GLN A 1 107 ? -1.032 -29.593 -15.773 1.00 64.19 107 GLN A CA 1
ATOM 857 C C . GLN A 1 107 ? -0.854 -30.212 -14.383 1.00 64.19 107 GLN A C 1
ATOM 859 O O . GLN A 1 107 ? -1.836 -30.634 -13.776 1.00 64.19 107 GLN A O 1
ATOM 864 N N . THR A 1 108 ? 0.355 -30.153 -13.811 1.00 60.22 108 THR A N 1
ATOM 865 C CA . THR A 1 108 ? 0.608 -30.653 -12.446 1.00 60.22 108 THR A CA 1
ATOM 866 C C . THR A 1 108 ? -0.155 -29.868 -11.375 1.00 60.22 108 THR A C 1
ATOM 868 O O . THR A 1 108 ? -0.438 -30.403 -10.308 1.00 60.22 108 THR A O 1
ATOM 871 N N . THR A 1 109 ? -0.525 -28.613 -11.650 1.00 56.19 109 THR A N 1
ATOM 872 C CA . THR A 1 109 ? -1.373 -27.804 -10.759 1.00 56.19 109 THR A CA 1
ATOM 873 C C . THR A 1 109 ? -2.876 -28.050 -10.939 1.00 56.19 109 THR A C 1
ATOM 875 O O . THR A 1 109 ? -3.650 -27.615 -10.091 1.00 56.19 109 THR A O 1
ATOM 878 N N . VAL A 1 110 ? -3.303 -28.749 -11.999 1.00 51.62 110 VAL A N 1
ATOM 879 C CA . VAL A 1 110 ? -4.722 -28.962 -12.354 1.00 51.62 110 VAL A CA 1
ATOM 880 C C . VAL A 1 110 ? -5.200 -30.404 -12.085 1.00 51.62 110 VAL A C 1
ATOM 882 O O . VAL A 1 110 ? -6.401 -30.623 -11.971 1.00 51.62 110 VAL A O 1
ATOM 885 N N . GLU A 1 111 ? -4.300 -31.384 -11.926 1.00 37.81 111 GLU A N 1
ATOM 886 C CA . GLU A 1 111 ? -4.646 -32.821 -11.816 1.00 37.81 111 GLU A CA 1
ATOM 887 C C . GLU A 1 111 ? -4.788 -33.394 -10.389 1.00 37.81 111 GLU A C 1
ATOM 889 O O . GLU A 1 111 ? -5.038 -34.590 -10.225 1.00 37.81 111 GLU A O 1
ATOM 894 N N . ALA A 1 112 ? -4.696 -32.578 -9.335 1.00 38.94 112 ALA A N 1
ATOM 895 C CA . ALA A 1 112 ? -5.195 -33.017 -8.032 1.00 38.94 112 ALA A CA 1
ATOM 896 C C . ALA A 1 112 ? -6.736 -33.077 -8.102 1.00 38.94 112 ALA A C 1
ATOM 898 O O . ALA A 1 112 ? -7.347 -32.075 -8.479 1.00 38.94 112 ALA A O 1
ATOM 899 N N . PRO A 1 113 ? -7.392 -34.208 -7.767 1.00 40.03 113 PRO A N 1
ATOM 900 C CA . PRO A 1 113 ? -8.846 -34.283 -7.776 1.00 40.03 113 PRO A CA 1
ATOM 901 C C . PRO A 1 113 ? -9.374 -33.201 -6.843 1.00 40.03 113 PRO A C 1
ATOM 903 O O . PRO A 1 113 ? -9.044 -33.204 -5.656 1.00 40.03 113 PRO A O 1
ATOM 906 N N . ASN A 1 114 ? -10.150 -32.264 -7.394 1.00 37.88 114 ASN A N 1
ATOM 907 C CA . ASN A 1 114 ? -10.783 -31.208 -6.619 1.00 37.88 114 ASN A CA 1
ATOM 908 C C . ASN A 1 114 ? -11.496 -31.852 -5.421 1.00 37.88 114 ASN A C 1
ATOM 910 O O . ASN A 1 114 ? -12.431 -32.638 -5.626 1.00 37.88 114 ASN A O 1
ATOM 914 N N . PRO A 1 115 ? -11.100 -31.529 -4.176 1.00 44.38 115 PRO A N 1
ATOM 915 C CA . PRO A 1 115 ? -12.009 -31.674 -3.058 1.00 44.38 115 PRO A CA 1
ATOM 916 C C . PRO A 1 115 ? -13.313 -30.954 -3.432 1.00 44.38 115 PRO A C 1
ATOM 918 O O . PRO A 1 115 ? -13.251 -29.968 -4.177 1.00 44.38 115 PRO A O 1
ATOM 921 N N . PRO A 1 116 ? -14.483 -31.422 -2.960 1.00 45.97 116 PRO A N 1
ATOM 922 C CA . PRO A 1 116 ? -15.718 -30.659 -3.112 1.00 45.97 116 PRO A CA 1
ATOM 923 C C . PRO A 1 116 ? -15.424 -29.210 -2.741 1.00 45.97 116 PRO A C 1
ATOM 925 O O . PRO A 1 116 ? -14.765 -28.979 -1.724 1.00 45.97 116 PRO A O 1
ATOM 928 N N . GLU A 1 117 ? -15.836 -28.286 -3.616 1.00 41.72 117 GLU A N 1
ATOM 929 C CA . GLU A 1 117 ? -15.694 -26.844 -3.426 1.00 41.72 117 GLU A CA 1
ATOM 930 C C . GLU A 1 117 ? -15.941 -26.551 -1.943 1.00 41.72 117 GLU A C 1
ATOM 932 O O . GLU A 1 117 ? -17.034 -26.868 -1.452 1.00 41.72 117 GLU A O 1
ATOM 937 N N . PRO A 1 118 ? -14.909 -26.131 -1.179 1.00 43.34 118 PRO A N 1
ATOM 938 C CA . PRO A 1 118 ? -15.067 -26.004 0.252 1.00 43.34 118 PRO A CA 1
ATOM 939 C C . PRO A 1 118 ? -16.200 -25.014 0.452 1.00 43.34 118 PRO A C 1
ATOM 941 O O . PRO A 1 118 ? -16.143 -23.892 -0.058 1.00 43.34 118 PRO A O 1
ATOM 944 N N . ALA A 1 119 ? -17.249 -25.464 1.150 1.00 49.28 119 ALA A N 1
ATOM 945 C CA . ALA A 1 119 ? -18.291 -24.583 1.653 1.00 49.28 119 ALA A CA 1
ATOM 946 C C . ALA A 1 119 ? -17.601 -23.316 2.168 1.00 49.28 119 ALA A C 1
ATOM 948 O O . ALA A 1 119 ? -16.581 -23.489 2.843 1.00 49.28 119 ALA A O 1
ATOM 949 N N . PRO A 1 120 ? -18.087 -22.108 1.803 1.00 45.81 120 PRO A N 1
ATOM 950 C CA . PRO A 1 120 ? -17.368 -20.846 1.959 1.00 45.81 120 PRO A CA 1
ATOM 951 C C . PRO A 1 120 ? -16.642 -20.871 3.287 1.00 45.81 120 PRO A C 1
ATOM 953 O O . PRO A 1 120 ? -17.286 -20.881 4.339 1.00 45.81 120 PRO A O 1
ATOM 956 N N . THR A 1 121 ? -15.319 -21.056 3.215 1.00 48.09 121 THR A N 1
ATOM 957 C CA . THR A 1 121 ? -14.517 -21.357 4.393 1.00 48.09 121 THR A CA 1
ATOM 958 C C . THR A 1 121 ? -14.812 -20.242 5.368 1.00 48.09 121 THR A C 1
ATOM 960 O O . THR A 1 121 ? -14.646 -19.076 4.998 1.00 48.09 121 THR A O 1
ATOM 963 N N . ALA A 1 122 ? -15.347 -20.590 6.544 1.00 53.38 122 ALA A N 1
ATOM 964 C CA . ALA A 1 122 ? -15.674 -19.614 7.571 1.00 53.38 122 ALA A CA 1
ATOM 965 C C . ALA A 1 122 ? -14.502 -18.635 7.646 1.00 53.38 122 ALA A C 1
ATOM 967 O O . ALA A 1 122 ? -13.365 -19.086 7.806 1.00 53.38 122 ALA A O 1
ATOM 968 N N . ILE A 1 123 ? -14.771 -17.348 7.386 1.00 56.75 123 ILE A N 1
ATOM 969 C CA . ILE A 1 123 ? -13.739 -16.310 7.329 1.00 56.75 123 ILE A CA 1
ATOM 970 C C . ILE A 1 123 ? -12.935 -16.470 8.605 1.00 56.75 123 ILE A C 1
ATOM 972 O O . ILE A 1 123 ? -13.498 -16.275 9.680 1.00 56.75 123 ILE A O 1
ATOM 976 N N . ASP A 1 124 ? -11.673 -16.890 8.483 1.00 68.69 124 ASP A N 1
ATOM 977 C CA . ASP A 1 124 ? -10.806 -17.049 9.640 1.00 68.69 124 ASP A CA 1
ATOM 978 C C . ASP A 1 124 ? -10.770 -15.683 10.335 1.00 68.69 124 ASP A C 1
ATOM 980 O O . ASP A 1 124 ? -10.243 -14.720 9.756 1.00 68.69 124 ASP A O 1
ATOM 984 N N . PRO A 1 125 ? -11.367 -15.553 11.536 1.00 63.25 125 PRO A N 1
ATOM 985 C CA . PRO A 1 125 ? -11.414 -14.273 12.224 1.00 63.25 125 PRO A CA 1
ATOM 986 C C . PRO A 1 125 ? -10.004 -13.781 12.573 1.00 63.25 125 PRO A C 1
ATOM 988 O O . PRO A 1 125 ? -9.838 -12.608 12.884 1.00 63.25 125 PRO A O 1
ATOM 991 N N . TYR A 1 126 ? -8.984 -14.637 12.445 1.00 76.94 126 TYR A N 1
ATOM 992 C CA . TYR A 1 126 ? -7.580 -14.342 12.692 1.00 76.94 126 TYR A CA 1
ATOM 993 C C . TYR A 1 126 ? -6.726 -14.344 11.422 1.00 76.94 126 TYR A C 1
ATOM 995 O O . TYR A 1 126 ? -5.497 -14.403 11.511 1.00 76.94 126 TYR A O 1
ATOM 1003 N N . ALA A 1 127 ? -7.347 -14.220 10.242 1.00 86.19 127 ALA A N 1
ATOM 1004 C CA . ALA A 1 127 ? -6.618 -14.113 8.986 1.00 86.19 127 ALA A CA 1
ATOM 1005 C C . ALA A 1 127 ? -5.526 -13.033 9.079 1.00 86.19 127 ALA A C 1
ATOM 1007 O O . ALA A 1 127 ? -5.786 -11.891 9.489 1.00 86.19 127 ALA A O 1
ATOM 1008 N N . ALA A 1 128 ? -4.307 -13.426 8.699 1.00 92.62 128 ALA A N 1
ATOM 1009 C CA . ALA A 1 128 ? -3.118 -12.586 8.714 1.00 92.62 128 ALA A CA 1
ATOM 1010 C C . ALA A 1 128 ? -3.295 -11.333 7.833 1.00 92.62 128 ALA A C 1
ATOM 1012 O O . ALA A 1 128 ? -4.071 -11.348 6.872 1.00 92.62 128 ALA A O 1
ATOM 1013 N N . PRO A 1 129 ? -2.566 -10.240 8.122 1.00 96.25 129 PRO A N 1
ATOM 1014 C CA . PRO A 1 129 ? -2.610 -9.058 7.275 1.00 96.25 129 PRO A CA 1
ATOM 1015 C C . PRO A 1 129 ? -2.095 -9.371 5.862 1.00 96.25 129 PRO A C 1
ATOM 1017 O O . PRO A 1 129 ? -1.098 -10.073 5.693 1.00 96.25 129 PRO A O 1
ATOM 1020 N N . ILE A 1 130 ? -2.744 -8.791 4.848 1.00 95.69 130 ILE A N 1
ATOM 1021 C CA . ILE A 1 130 ? -2.321 -8.866 3.439 1.00 95.69 130 ILE A CA 1
ATOM 1022 C C . ILE A 1 130 ? -1.057 -8.037 3.170 1.00 95.69 130 ILE A C 1
ATOM 1024 O O . ILE A 1 130 ? -0.357 -8.260 2.187 1.00 95.69 130 ILE A O 1
ATOM 1028 N N . PHE A 1 131 ? -0.751 -7.091 4.059 1.00 96.69 131 PHE A N 1
ATOM 1029 C CA . PHE A 1 131 ? 0.474 -6.306 4.041 1.00 96.69 131 PHE A CA 1
ATOM 1030 C C . PHE A 1 131 ? 0.930 -6.014 5.466 1.00 96.69 131 PHE A C 1
ATOM 1032 O O . PHE A 1 131 ? 0.120 -5.641 6.315 1.00 96.69 131 PHE A O 1
ATOM 1039 N N . ARG A 1 132 ? 2.239 -6.119 5.716 1.00 96.75 132 ARG A N 1
ATOM 1040 C CA . ARG A 1 132 ? 2.847 -5.755 6.997 1.00 96.75 132 ARG A CA 1
ATOM 1041 C C . ARG A 1 132 ? 4.169 -5.032 6.779 1.00 96.75 132 ARG A C 1
ATOM 1043 O O . ARG A 1 132 ? 5.052 -5.549 6.100 1.00 96.75 132 ARG A O 1
ATOM 1050 N N . PHE A 1 133 ? 4.326 -3.887 7.431 1.00 95.81 133 PHE A N 1
ATOM 1051 C CA . PHE A 1 133 ? 5.588 -3.166 7.532 1.00 95.81 133 PHE A CA 1
ATOM 1052 C C . PHE A 1 133 ? 5.895 -2.887 9.011 1.00 95.81 133 PHE A C 1
ATOM 1054 O O . PHE A 1 133 ? 5.308 -1.977 9.598 1.00 95.81 133 PHE A O 1
ATOM 1061 N N . PRO A 1 134 ? 6.791 -3.671 9.638 1.00 93.12 134 PRO A N 1
ATOM 1062 C CA . PRO A 1 134 ? 7.145 -3.492 11.046 1.00 93.12 134 PRO A CA 1
ATOM 1063 C C . PRO A 1 134 ? 8.137 -2.341 11.271 1.00 93.12 134 PRO A C 1
ATOM 1065 O O . PRO A 1 134 ? 8.418 -1.989 12.407 1.00 93.12 134 PRO A O 1
ATOM 1068 N N . GLY A 1 135 ? 8.713 -1.782 10.202 1.00 91.56 135 GLY A N 1
ATOM 1069 C CA . GLY A 1 135 ? 9.707 -0.722 10.308 1.00 91.56 135 GLY A CA 1
ATOM 1070 C C . GLY A 1 135 ? 9.108 0.615 10.742 1.00 91.56 135 GLY A C 1
ATOM 1071 O O . GLY A 1 135 ? 7.897 0.839 10.684 1.00 91.56 135 GLY A O 1
ATOM 1072 N N . ARG A 1 136 ? 9.995 1.538 11.117 1.00 92.25 136 ARG A N 1
ATOM 1073 C CA . ARG A 1 136 ? 9.655 2.934 11.383 1.00 92.25 136 ARG A CA 1
ATOM 1074 C C . ARG A 1 136 ? 9.967 3.806 10.176 1.00 92.25 136 ARG A C 1
ATOM 1076 O O . ARG A 1 136 ? 11.069 3.749 9.634 1.00 92.25 136 ARG A O 1
ATOM 1083 N N . VAL A 1 137 ? 9.040 4.692 9.834 1.00 91.44 137 VAL A N 1
ATOM 1084 C CA . VAL A 1 137 ? 9.257 5.785 8.879 1.00 91.44 137 VAL A CA 1
ATOM 1085 C C . VAL A 1 137 ? 9.166 7.103 9.631 1.00 91.44 137 VAL A C 1
ATOM 1087 O O . VAL A 1 137 ? 8.270 7.282 10.451 1.00 91.44 137 VAL A O 1
ATOM 1090 N N . SER A 1 138 ? 10.108 8.016 9.394 1.00 90.38 138 SER A N 1
ATOM 1091 C CA . SER A 1 138 ? 10.128 9.335 10.035 1.00 90.38 138 SER A CA 1
ATOM 1092 C C . SER A 1 138 ? 10.189 10.439 8.985 1.00 90.38 138 SER A C 1
ATOM 1094 O O . SER A 1 138 ? 11.055 10.417 8.114 1.00 90.38 138 SER A O 1
ATOM 1096 N N . GLY A 1 139 ? 9.274 11.398 9.084 1.00 85.88 139 GLY A N 1
ATOM 1097 C CA . GLY A 1 139 ? 9.240 12.612 8.279 1.00 85.88 139 GLY A CA 1
ATOM 1098 C C . GLY A 1 139 ? 9.677 13.801 9.124 1.00 85.88 139 GLY A C 1
ATOM 1099 O O . GLY A 1 139 ? 9.090 14.069 10.174 1.00 85.88 139 GLY A O 1
ATOM 1100 N N . PHE A 1 140 ? 10.705 14.513 8.666 1.00 78.62 140 PHE A N 1
ATOM 1101 C CA . PHE A 1 140 ? 11.256 15.685 9.345 1.00 78.62 140 PHE A CA 1
ATOM 1102 C C . PHE A 1 140 ? 11.135 16.924 8.455 1.00 78.62 140 PHE A C 1
ATOM 1104 O O . PHE A 1 140 ? 11.244 16.839 7.232 1.00 78.62 140 PHE A O 1
ATOM 1111 N N . SER A 1 141 ? 10.946 18.085 9.079 1.00 69.38 141 SER A N 1
ATOM 1112 C CA . SER A 1 141 ? 11.031 19.385 8.415 1.00 69.38 14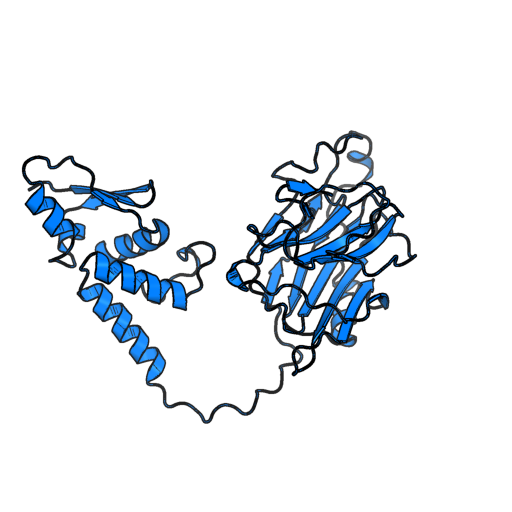1 SER A CA 1
ATOM 1113 C C . SER A 1 141 ? 12.270 20.103 8.931 1.00 69.38 141 SER A C 1
ATOM 1115 O O . SER A 1 141 ? 12.285 20.506 10.089 1.00 69.38 141 SER A O 1
ATOM 1117 N N . ALA A 1 142 ? 13.284 20.303 8.088 1.00 53.84 142 ALA A N 1
ATOM 1118 C CA . ALA A 1 142 ? 14.382 21.210 8.411 1.00 53.84 142 ALA A CA 1
ATOM 1119 C C . ALA A 1 142 ? 13.979 22.634 7.993 1.00 53.84 142 ALA A C 1
ATOM 1121 O O . ALA A 1 142 ? 13.922 22.925 6.796 1.00 53.84 142 ALA A O 1
ATOM 1122 N N . GLY A 1 143 ? 13.656 23.484 8.973 1.00 54.00 143 GLY A N 1
ATOM 1123 C CA . GLY A 1 143 ? 13.515 24.933 8.810 1.00 54.00 143 GLY A CA 1
ATOM 1124 C C . GLY A 1 143 ? 12.309 25.412 7.991 1.00 54.00 143 GLY A C 1
ATOM 1125 O O . GLY A 1 143 ? 12.408 25.572 6.777 1.00 54.00 143 GLY A O 1
ATOM 1126 N N . GLY A 1 144 ? 11.193 25.704 8.677 1.00 53.69 144 GLY A N 1
ATOM 1127 C CA . GLY A 1 144 ? 10.158 26.726 8.384 1.00 53.69 144 GLY A CA 1
ATOM 1128 C C . GLY A 1 144 ? 9.504 26.854 6.995 1.00 53.69 144 GLY A C 1
ATOM 1129 O O . GLY A 1 144 ? 8.546 27.609 6.846 1.00 53.69 144 GLY A O 1
ATOM 1130 N N . THR A 1 145 ? 9.968 26.154 5.967 1.00 57.03 145 THR A N 1
ATOM 1131 C CA . THR A 1 145 ? 9.508 26.292 4.588 1.00 57.03 145 THR A CA 1
ATOM 1132 C C . THR A 1 145 ? 9.124 24.918 4.059 1.00 57.03 145 THR A C 1
ATOM 1134 O O . THR A 1 145 ? 9.888 23.962 4.151 1.00 57.03 145 THR A O 1
ATOM 1137 N N . TYR A 1 146 ? 7.929 24.815 3.472 1.00 56.88 146 TYR A N 1
ATOM 1138 C CA . TYR A 1 146 ? 7.312 23.604 2.904 1.00 56.88 146 TYR A CA 1
ATOM 1139 C C . TYR A 1 146 ? 8.124 22.903 1.779 1.00 56.88 146 TYR A C 1
ATOM 1141 O O . TYR A 1 146 ? 7.604 22.032 1.078 1.00 56.88 146 TYR A O 1
ATOM 1149 N N . ARG A 1 147 ? 9.405 23.253 1.586 1.00 55.66 147 ARG A N 1
ATOM 1150 C CA . ARG A 1 147 ? 10.295 22.763 0.522 1.00 55.66 147 ARG A CA 1
ATOM 1151 C C . ARG A 1 147 ? 10.591 21.260 0.597 1.00 55.66 147 ARG A C 1
ATOM 1153 O O . ARG A 1 147 ? 10.930 20.678 -0.427 1.00 55.66 147 ARG A O 1
ATOM 1160 N N . TRP A 1 148 ? 10.406 20.614 1.750 1.00 54.34 148 TRP A N 1
ATOM 1161 C CA . TRP A 1 148 ? 10.675 19.176 1.918 1.00 54.34 148 TRP A CA 1
ATOM 1162 C C . TRP A 1 148 ? 9.575 18.247 1.398 1.00 54.34 148 TRP A C 1
ATOM 1164 O O . TRP A 1 148 ? 9.817 17.052 1.255 1.00 54.34 148 TRP A O 1
ATOM 1174 N N . THR A 1 149 ? 8.403 18.772 1.029 1.00 54.03 149 THR A N 1
ATOM 1175 C CA . THR A 1 149 ? 7.278 17.962 0.515 1.00 54.03 149 THR A CA 1
ATOM 1176 C C . THR A 1 149 ? 7.600 17.172 -0.762 1.00 54.03 149 THR A C 1
ATOM 1178 O O . THR A 1 149 ? 6.894 16.219 -1.081 1.00 54.03 149 THR A O 1
ATOM 1181 N N . ASN A 1 150 ? 8.694 17.505 -1.458 1.00 57.41 150 ASN A N 1
ATOM 1182 C CA . ASN A 1 150 ? 9.152 16.799 -2.657 1.00 57.41 150 ASN A CA 1
ATOM 1183 C C . ASN A 1 150 ? 10.443 15.985 -2.471 1.00 57.41 150 ASN A C 1
ATOM 1185 O O . ASN A 1 150 ? 10.891 15.361 -3.437 1.00 57.41 150 ASN A O 1
ATOM 1189 N N . HIS A 1 151 ? 11.050 15.963 -1.279 1.00 65.25 151 HIS A N 1
ATOM 1190 C CA . HIS A 1 151 ? 12.326 15.274 -1.099 1.00 65.25 151 HIS A CA 1
ATOM 1191 C C . HIS A 1 151 ? 12.142 13.748 -1.209 1.00 65.25 151 HIS A C 1
ATOM 1193 O O . HIS A 1 151 ? 11.292 13.190 -0.514 1.00 65.25 151 HIS A O 1
ATOM 1199 N N . PRO A 1 152 ? 12.924 13.045 -2.050 1.00 62.09 152 PRO A N 1
ATOM 1200 C CA . PRO A 1 152 ? 12.734 11.614 -2.309 1.00 62.09 152 PRO A CA 1
ATOM 1201 C C . PRO A 1 152 ? 12.970 10.720 -1.083 1.00 62.09 152 PRO A C 1
ATOM 1203 O O . PRO A 1 152 ? 12.522 9.584 -1.079 1.00 62.09 152 PRO A O 1
ATOM 1206 N N . LEU A 1 153 ? 13.644 11.227 -0.044 1.00 66.06 153 LEU A N 1
ATOM 1207 C CA . LEU A 1 153 ? 13.894 10.491 1.206 1.00 66.06 153 LEU A CA 1
ATOM 1208 C C . LEU A 1 153 ? 12.841 10.733 2.302 1.00 66.06 153 LEU A C 1
ATOM 1210 O O . LEU A 1 153 ? 12.984 10.205 3.398 1.00 66.06 153 LEU A O 1
ATOM 1214 N N . ALA A 1 154 ? 11.825 11.564 2.055 1.00 80.25 154 ALA A N 1
ATOM 1215 C CA . ALA A 1 154 ? 10.873 11.975 3.093 1.00 80.25 154 ALA A CA 1
ATOM 1216 C C . ALA A 1 154 ? 9.642 11.058 3.218 1.00 80.25 154 ALA A C 1
ATOM 1218 O O . ALA A 1 154 ? 8.786 11.302 4.064 1.00 80.25 154 ALA A O 1
ATOM 1219 N N . PHE A 1 155 ? 9.526 10.035 2.371 1.00 89.88 155 PHE A N 1
ATOM 1220 C CA . PHE A 1 155 ? 8.361 9.157 2.296 1.00 89.88 155 PHE A CA 1
ATOM 1221 C C . PHE A 1 155 ? 8.774 7.748 1.854 1.00 89.88 155 PHE A C 1
ATOM 1223 O O . PHE A 1 155 ? 9.889 7.535 1.380 1.00 89.88 155 PHE A O 1
ATOM 1230 N N . MET A 1 156 ? 7.863 6.788 1.994 1.00 92.56 156 MET A N 1
ATOM 1231 C CA . MET A 1 156 ? 8.026 5.433 1.459 1.00 92.56 156 MET A CA 1
ATOM 1232 C C . MET A 1 156 ? 6.805 5.048 0.634 1.00 92.56 156 MET A C 1
ATOM 1234 O O . MET A 1 156 ? 5.702 5.511 0.911 1.00 92.56 156 MET A O 1
ATOM 1238 N N . GLU A 1 157 ? 7.002 4.196 -0.364 1.00 94.06 157 GLU A N 1
ATOM 1239 C CA . GLU A 1 157 ? 5.942 3.668 -1.221 1.00 94.06 157 GLU A CA 1
ATOM 1240 C C . GLU A 1 157 ? 6.048 2.150 -1.267 1.00 94.06 157 GLU A C 1
ATOM 1242 O O . GLU A 1 157 ? 7.142 1.600 -1.392 1.00 94.06 157 GLU A O 1
ATOM 1247 N N . PHE A 1 158 ? 4.905 1.480 -1.175 1.00 95.31 158 PHE A N 1
ATOM 1248 C CA . PHE A 1 158 ? 4.814 0.030 -1.225 1.00 95.31 158 PHE A CA 1
ATOM 1249 C C . PHE A 1 158 ? 3.742 -0.384 -2.229 1.00 95.31 158 PHE A C 1
ATOM 1251 O O . PHE A 1 158 ? 2.639 0.165 -2.175 1.00 95.31 158 PHE A O 1
ATOM 1258 N N . PRO A 1 159 ? 4.003 -1.369 -3.103 1.00 95.25 159 PRO A N 1
ATOM 1259 C CA . PRO A 1 159 ? 2.924 -2.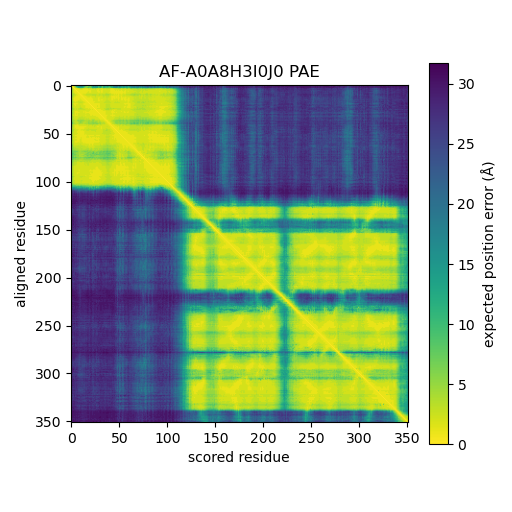002 -3.848 1.00 95.25 159 PRO A CA 1
ATOM 1260 C C . PRO A 1 159 ? 1.947 -2.648 -2.858 1.00 95.25 159 PRO A C 1
ATOM 1262 O O . PRO A 1 159 ? 2.370 -3.297 -1.898 1.00 95.25 159 PRO A O 1
ATOM 1265 N N . LEU A 1 160 ? 0.645 -2.470 -3.078 1.00 95.19 160 LEU A N 1
ATOM 1266 C CA . LEU A 1 160 ? -0.391 -2.997 -2.196 1.00 95.19 160 LEU A CA 1
ATOM 1267 C C . LEU A 1 160 ? -1.500 -3.647 -3.023 1.00 95.19 160 LEU A C 1
ATOM 1269 O O . LEU A 1 160 ? -2.333 -2.961 -3.604 1.00 95.19 160 LEU A O 1
ATOM 1273 N N . GLN A 1 161 ? -1.539 -4.978 -3.015 1.00 93.94 161 GLN A N 1
ATOM 1274 C CA . GLN A 1 161 ? -2.620 -5.743 -3.634 1.00 93.94 161 GLN A CA 1
ATOM 1275 C C . GLN A 1 161 ? -3.842 -5.740 -2.714 1.00 93.94 161 GLN A C 1
ATOM 1277 O O . GLN A 1 161 ? -3.965 -6.587 -1.833 1.00 93.94 161 GLN A O 1
ATOM 1282 N N . ILE A 1 162 ? -4.721 -4.760 -2.904 1.00 94.31 162 ILE A N 1
ATOM 1283 C CA . ILE A 1 162 ? -5.948 -4.586 -2.123 1.00 94.31 162 ILE A CA 1
ATOM 1284 C C . ILE A 1 162 ? -7.157 -4.451 -3.048 1.00 94.31 162 ILE A C 1
ATOM 1286 O O . ILE A 1 162 ? -7.107 -3.741 -4.050 1.00 94.31 162 ILE A O 1
ATOM 1290 N N . ASP A 1 163 ? -8.242 -5.136 -2.699 1.00 92.88 163 ASP A N 1
ATOM 1291 C CA . ASP A 1 163 ? -9.542 -5.003 -3.351 1.00 92.88 163 ASP A CA 1
ATOM 1292 C C . ASP A 1 163 ? -10.385 -3.979 -2.584 1.00 92.88 163 ASP A C 1
ATOM 1294 O O . ASP A 1 163 ? -10.853 -4.234 -1.470 1.00 92.88 163 ASP A O 1
ATOM 1298 N N . LEU A 1 164 ? -10.562 -2.794 -3.168 1.00 91.31 164 LEU A N 1
ATOM 1299 C CA . LEU A 1 164 ? -11.251 -1.674 -2.522 1.00 91.31 164 LEU A CA 1
ATOM 1300 C C . LEU A 1 164 ? -12.776 -1.783 -2.624 1.00 91.31 164 LEU A C 1
ATOM 1302 O O . LEU A 1 164 ? -13.482 -0.990 -1.995 1.00 91.31 164 LEU A O 1
ATOM 1306 N N . MET A 1 165 ? -13.284 -2.776 -3.367 1.00 89.62 165 MET A N 1
ATOM 1307 C CA . MET A 1 165 ? -14.700 -3.166 -3.355 1.00 89.62 165 MET A CA 1
ATOM 1308 C C . MET A 1 165 ? -15.025 -4.142 -2.229 1.00 89.62 165 MET A C 1
ATOM 1310 O O . MET A 1 165 ? -16.175 -4.538 -2.079 1.00 89.62 165 MET A O 1
ATOM 1314 N N . LYS A 1 166 ? -14.035 -4.536 -1.427 1.00 93.38 166 LYS A N 1
ATOM 1315 C CA . LYS A 1 166 ? -14.233 -5.361 -0.239 1.00 93.38 166 LYS A CA 1
ATOM 1316 C C . LYS A 1 166 ? -13.979 -4.560 1.025 1.00 93.38 166 LYS A C 1
ATOM 1318 O O . LYS A 1 166 ? -13.425 -3.459 1.017 1.00 93.38 166 LYS A O 1
ATOM 1323 N N . SER A 1 167 ? -14.396 -5.149 2.138 1.00 95.44 167 SER A N 1
ATOM 1324 C CA . SER A 1 167 ? -14.037 -4.653 3.458 1.00 95.44 167 SER A CA 1
ATOM 1325 C C . SER A 1 167 ? -12.520 -4.688 3.651 1.00 95.44 167 SER A C 1
ATOM 1327 O O . SER A 1 167 ? -11.865 -5.649 3.237 1.00 95.44 167 SER A O 1
ATOM 1329 N N . PHE A 1 168 ? -11.964 -3.669 4.301 1.00 97.19 168 PHE A N 1
ATOM 1330 C CA . PHE A 1 168 ? -10.549 -3.642 4.659 1.00 97.19 168 PHE A CA 1
ATOM 1331 C C . PHE A 1 168 ? -10.270 -2.775 5.887 1.00 97.19 168 PHE A C 1
ATOM 1333 O O . PHE A 1 168 ? -11.044 -1.873 6.215 1.00 97.19 168 PHE A O 1
ATOM 1340 N N . THR A 1 169 ? -9.140 -3.039 6.542 1.00 98.12 169 THR A N 1
ATOM 1341 C CA . THR A 1 169 ? -8.642 -2.288 7.702 1.00 98.12 169 THR A CA 1
ATOM 1342 C C . THR A 1 169 ? -7.178 -1.925 7.499 1.00 98.12 169 THR A C 1
ATOM 1344 O O . THR A 1 169 ? -6.401 -2.756 7.038 1.00 98.12 169 THR A O 1
ATOM 1347 N N . ILE A 1 170 ? -6.795 -0.707 7.876 1.00 98.38 170 ILE A N 1
ATOM 1348 C CA . ILE A 1 170 ? -5.407 -0.250 7.991 1.00 98.38 170 ILE A CA 1
ATOM 1349 C C . ILE A 1 170 ? -5.166 0.098 9.459 1.00 98.38 170 ILE A C 1
ATOM 1351 O O . ILE A 1 170 ? -5.908 0.903 10.025 1.00 98.38 170 ILE A O 1
ATOM 1355 N N . THR A 1 171 ? -4.132 -0.474 10.069 1.00 98.38 171 THR A N 1
ATOM 1356 C CA . THR A 1 171 ? -3.697 -0.135 11.430 1.00 98.38 171 THR A CA 1
ATOM 1357 C C . THR A 1 171 ? -2.247 0.324 11.424 1.00 98.38 171 THR A C 1
ATOM 1359 O O . THR A 1 171 ? -1.444 -0.138 10.612 1.00 98.38 171 THR A O 1
ATOM 1362 N N . CYS A 1 172 ? -1.906 1.250 12.317 1.00 98.31 172 CYS A N 1
ATOM 1363 C CA . CYS A 1 172 ? -0.528 1.661 12.557 1.00 98.31 172 CYS A CA 1
ATOM 1364 C C . CYS A 1 172 ? -0.393 2.395 13.891 1.00 98.31 172 CYS A C 1
ATOM 1366 O O . CYS A 1 172 ? -1.358 2.955 14.414 1.00 98.31 172 CYS A O 1
ATOM 1368 N N . TRP A 1 173 ? 0.836 2.500 14.380 1.00 98.06 173 TRP A N 1
ATOM 1369 C CA . TRP A 1 173 ? 1.198 3.471 15.404 1.00 98.06 173 TRP A CA 1
ATOM 1370 C C . TRP A 1 173 ? 1.742 4.734 14.751 1.00 98.06 173 TRP A C 1
ATOM 1372 O O . TRP A 1 173 ? 2.547 4.652 13.824 1.00 98.06 173 TRP A O 1
ATOM 1382 N N . TYR A 1 174 ? 1.337 5.902 15.244 1.00 97.38 174 TYR A N 1
ATOM 1383 C CA . TYR A 1 174 ? 1.870 7.182 14.786 1.00 97.38 174 TYR A CA 1
ATOM 1384 C C . TYR A 1 174 ? 2.310 8.067 15.949 1.00 97.38 174 TYR A C 1
ATOM 1386 O O . TYR A 1 174 ? 1.806 7.958 17.066 1.00 97.38 174 TYR A O 1
ATOM 1394 N N . ARG A 1 175 ? 3.214 9.001 15.654 1.00 95.62 175 ARG A N 1
ATOM 1395 C CA . ARG A 1 175 ? 3.630 10.078 16.554 1.00 95.62 175 ARG A CA 1
ATOM 1396 C C . ARG A 1 175 ? 3.838 11.364 15.762 1.00 95.62 175 ARG A C 1
ATOM 1398 O O . ARG A 1 175 ? 4.839 11.495 15.064 1.00 95.62 175 ARG A O 1
ATOM 1405 N N . ALA A 1 176 ? 2.898 12.301 15.835 1.00 94.75 176 ALA A N 1
ATOM 1406 C CA . ALA A 1 176 ? 2.972 13.561 15.089 1.00 94.75 176 ALA A CA 1
ATOM 1407 C C . ALA A 1 176 ? 3.913 14.558 15.781 1.00 94.75 176 ALA A C 1
ATOM 1409 O O . ALA A 1 176 ? 3.897 14.672 17.004 1.00 94.75 176 ALA A O 1
ATOM 1410 N N . THR A 1 177 ? 4.710 15.314 15.029 1.00 92.88 177 THR A N 1
ATOM 1411 C CA . THR A 1 177 ? 5.517 16.431 15.566 1.00 92.88 177 THR A CA 1
ATOM 1412 C C . THR A 1 177 ? 4.950 17.797 15.192 1.00 92.88 177 THR A C 1
ATOM 1414 O O . THR A 1 177 ? 5.297 18.796 15.816 1.00 92.88 177 THR A O 1
ATOM 1417 N N . SER A 1 178 ? 4.029 17.838 14.228 1.00 91.19 178 SER A N 1
ATOM 1418 C CA . SER A 1 178 ? 3.269 19.022 13.838 1.00 91.19 178 SER A CA 1
ATOM 1419 C C . SER A 1 178 ? 1.825 18.641 13.533 1.00 91.19 178 SER A C 1
ATOM 1421 O O . SER A 1 178 ? 1.546 17.562 13.016 1.00 91.19 178 SER A O 1
ATOM 1423 N N . ASN A 1 179 ? 0.917 19.564 13.820 1.00 93.12 179 ASN A N 1
ATOM 1424 C CA . ASN A 1 179 ? -0.476 19.551 13.383 1.00 93.12 179 ASN A CA 1
ATOM 1425 C C . ASN A 1 179 ? -0.835 20.844 12.625 1.00 93.12 179 ASN A C 1
ATOM 1427 O O . ASN A 1 179 ? -2.004 21.187 12.500 1.00 93.12 179 ASN A O 1
ATOM 1431 N N . LYS A 1 180 ? 0.173 21.597 12.161 1.00 89.69 180 LYS A N 1
ATOM 1432 C CA . LYS A 1 180 ? -0.014 22.861 11.445 1.00 89.69 180 LYS A CA 1
ATOM 1433 C C . LYS A 1 180 ? -0.044 22.635 9.937 1.00 89.69 180 LYS A C 1
ATOM 1435 O O . LYS A 1 180 ? 0.998 22.422 9.324 1.00 89.69 180 LYS A O 1
ATOM 1440 N N . GLY A 1 181 ? -1.219 22.811 9.342 1.00 87.62 181 GLY A N 1
ATOM 1441 C CA . GLY A 1 181 ? -1.422 22.645 7.904 1.00 87.62 181 GLY A CA 1
ATOM 1442 C C . GLY A 1 181 ? -1.745 21.202 7.524 1.00 87.62 181 GLY A C 1
ATOM 1443 O O . GLY A 1 181 ? -2.016 20.361 8.373 1.00 87.62 181 GLY A O 1
ATOM 1444 N N . TRP A 1 182 ? -1.741 20.927 6.222 1.00 88.44 182 TRP A N 1
ATOM 1445 C CA . TRP A 1 182 ? -2.075 19.606 5.696 1.00 88.44 182 TRP A CA 1
ATOM 1446 C C . TRP A 1 182 ? -0.901 18.630 5.821 1.00 88.44 182 TRP A C 1
ATOM 1448 O O . TRP A 1 182 ? 0.148 18.832 5.202 1.00 88.44 182 TRP A O 1
ATOM 1458 N N . HIS A 1 183 ? -1.116 17.533 6.549 1.00 91.94 183 HIS A N 1
ATOM 1459 C CA . HIS A 1 183 ? -0.144 16.449 6.714 1.00 91.94 183 HIS A CA 1
ATOM 1460 C C . HIS A 1 183 ? -0.783 15.098 6.386 1.00 91.94 183 HIS A C 1
ATOM 1462 O O . HIS A 1 183 ? -1.570 14.573 7.167 1.00 91.94 183 HIS A O 1
ATOM 1468 N N . THR A 1 184 ? -0.434 14.506 5.247 1.00 94.31 184 THR A N 1
ATOM 1469 C CA . THR A 1 184 ? -0.907 13.179 4.832 1.00 94.31 184 THR A CA 1
ATOM 1470 C C . THR A 1 184 ? 0.003 12.100 5.389 1.00 94.31 184 THR A C 1
ATOM 1472 O O . THR A 1 184 ? 1.154 11.966 4.975 1.00 94.31 184 THR A O 1
ATOM 1475 N N . MET A 1 185 ? -0.535 11.317 6.318 1.00 96.19 185 MET A N 1
ATOM 1476 C CA . MET A 1 185 ? 0.175 10.235 6.986 1.00 96.19 185 MET A CA 1
ATOM 1477 C C . MET A 1 185 ? 0.229 8.979 6.114 1.00 96.19 185 MET A C 1
ATOM 1479 O O . MET A 1 185 ? 1.297 8.403 5.924 1.00 96.19 185 MET A O 1
ATOM 1483 N N . ILE A 1 186 ? -0.919 8.573 5.573 1.00 97.19 186 ILE A N 1
ATOM 1484 C CA . ILE A 1 186 ? -1.060 7.414 4.688 1.00 97.19 186 ILE A CA 1
ATOM 1485 C C . ILE A 1 186 ? -1.914 7.844 3.501 1.00 97.19 186 ILE A C 1
ATOM 1487 O O . ILE A 1 186 ? -2.943 8.499 3.683 1.00 97.19 186 ILE A O 1
ATOM 1491 N N . SER A 1 187 ? -1.506 7.460 2.297 1.00 96.38 187 SER A N 1
ATOM 1492 C CA . SER A 1 187 ? -2.351 7.531 1.109 1.00 96.38 187 SER A CA 1
ATOM 1493 C C . SER A 1 187 ? -2.365 6.203 0.359 1.00 96.38 187 SER A C 1
ATOM 1495 O O . SER A 1 187 ? -1.370 5.476 0.339 1.00 96.38 187 SER A O 1
ATOM 1497 N N . LEU A 1 188 ? -3.515 5.875 -0.232 1.00 96.06 188 LEU A N 1
ATOM 1498 C CA . LEU A 1 188 ? -3.632 4.811 -1.226 1.00 96.06 188 LEU A CA 1
ATOM 1499 C C . LEU A 1 188 ? -3.680 5.462 -2.602 1.00 96.06 188 LEU A C 1
ATOM 1501 O O . LEU A 1 188 ? -4.650 6.140 -2.937 1.00 96.06 188 LEU A O 1
ATOM 1505 N N . ASP A 1 189 ? -2.632 5.257 -3.385 1.00 93.25 189 ASP A N 1
ATOM 1506 C CA . ASP A 1 189 ? -2.433 5.894 -4.679 1.00 93.25 189 ASP A CA 1
ATOM 1507 C C . ASP A 1 189 ? -2.615 4.887 -5.817 1.00 93.25 189 ASP A C 1
ATOM 1509 O O . ASP A 1 189 ? -2.330 3.696 -5.684 1.00 93.25 189 ASP A O 1
ATOM 1513 N N . VAL A 1 190 ? -2.987 5.407 -6.986 1.00 90.81 190 VAL A N 1
ATOM 1514 C CA . VAL A 1 190 ? -2.768 4.742 -8.274 1.00 90.81 190 VAL A CA 1
ATOM 1515 C C . VAL A 1 190 ? -1.871 5.672 -9.081 1.00 90.81 190 VAL A C 1
ATOM 1517 O O . VAL A 1 190 ? -2.305 6.789 -9.361 1.00 90.81 190 VAL A O 1
ATOM 1520 N N . PRO A 1 191 ? -0.658 5.270 -9.497 1.00 86.12 191 PRO A N 1
ATOM 1521 C CA . PRO A 1 191 ? 0.279 6.172 -10.177 1.00 86.12 191 PRO A CA 1
ATOM 1522 C C . PRO A 1 191 ? -0.294 6.876 -11.416 1.00 86.12 191 PRO A C 1
ATOM 1524 O O . PRO A 1 191 ? 0.092 7.996 -11.748 1.00 86.12 191 PRO A O 1
ATOM 1527 N N . SER A 1 192 ? -1.233 6.230 -12.113 1.00 82.69 192 SER A N 1
ATOM 1528 C CA . SER A 1 192 ? -1.905 6.807 -13.278 1.00 82.69 192 SER A CA 1
ATOM 1529 C C . SER A 1 192 ? -3.044 7.773 -12.931 1.00 82.69 192 SER A C 1
ATOM 1531 O O . SER A 1 192 ? -3.441 8.558 -13.795 1.00 82.69 192 SER A O 1
ATOM 1533 N N . ALA A 1 193 ? -3.591 7.711 -11.714 1.00 84.06 193 ALA A N 1
ATOM 1534 C CA . ALA A 1 193 ? -4.715 8.538 -11.295 1.00 84.06 193 ALA A CA 1
ATOM 1535 C C . ALA A 1 193 ? -4.255 9.955 -10.908 1.00 84.06 193 ALA A C 1
ATOM 1537 O O . ALA A 1 193 ? -3.161 10.137 -10.373 1.00 84.06 193 ALA A O 1
ATOM 1538 N N . PRO A 1 194 ? -5.080 10.985 -11.168 1.00 82.31 194 PRO A N 1
ATOM 1539 C CA . PRO A 1 194 ? -4.775 12.351 -10.746 1.00 82.31 194 PRO A CA 1
ATOM 1540 C C . PRO A 1 194 ? -4.896 12.530 -9.227 1.00 82.31 194 PRO A C 1
ATOM 1542 O O . PRO A 1 194 ? -4.267 13.427 -8.670 1.00 82.31 194 PRO A O 1
ATOM 1545 N N . HIS A 1 195 ? -5.674 11.679 -8.554 1.00 85.31 195 HIS A N 1
ATOM 1546 C CA . HIS A 1 195 ? -5.914 11.752 -7.119 1.00 85.31 195 HIS A CA 1
ATOM 1547 C C . HIS A 1 195 ? -5.747 10.366 -6.469 1.00 85.31 195 HIS A C 1
ATOM 1549 O O . HIS A 1 195 ? -6.088 9.358 -7.094 1.00 85.31 195 HIS A O 1
ATOM 1555 N N . PRO A 1 196 ? -5.248 10.312 -5.227 1.00 89.31 196 PRO A N 1
ATOM 1556 C CA . PRO A 1 196 ? -5.317 9.158 -4.344 1.00 89.31 196 PRO A CA 1
ATOM 1557 C C . PRO A 1 196 ? -6.754 8.719 -4.102 1.00 89.31 196 PRO A C 1
ATOM 1559 O O . PRO A 1 196 ? -7.687 9.523 -4.096 1.00 89.31 196 PRO A O 1
ATOM 1562 N N . LEU A 1 197 ? -6.907 7.426 -3.863 1.00 92.19 197 LEU A N 1
ATOM 1563 C CA . LEU A 1 197 ? -8.171 6.769 -3.559 1.00 92.19 197 LEU A CA 1
ATOM 1564 C C . LEU A 1 197 ? -8.583 7.014 -2.107 1.00 92.19 197 LEU A C 1
ATOM 1566 O O . LEU A 1 197 ? -9.764 7.187 -1.823 1.00 92.19 197 LEU A O 1
ATOM 1570 N N . LEU A 1 198 ? -7.599 7.059 -1.206 1.00 95.00 198 LEU A N 1
ATOM 1571 C CA . LEU A 1 198 ? -7.766 7.311 0.221 1.00 95.00 198 LEU A CA 1
ATOM 1572 C C . LEU A 1 198 ? -6.631 8.206 0.722 1.00 95.00 198 LEU A C 1
ATOM 1574 O O . LEU A 1 198 ? -5.466 7.960 0.409 1.00 95.00 198 LEU A O 1
ATOM 1578 N N . TYR A 1 199 ? -6.972 9.170 1.570 1.00 93.56 199 TYR A N 1
ATOM 1579 C CA . TYR A 1 199 ? -6.043 9.901 2.425 1.00 93.56 199 TYR A CA 1
ATOM 1580 C C . TYR A 1 199 ? -6.398 9.677 3.886 1.00 93.56 199 TYR A C 1
ATOM 1582 O O . TYR A 1 199 ? -7.571 9.719 4.243 1.00 93.56 199 TYR A O 1
ATOM 1590 N N . ILE A 1 200 ? -5.387 9.528 4.734 1.00 96.56 200 ILE A N 1
ATOM 1591 C CA . ILE A 1 200 ? -5.499 9.679 6.183 1.00 96.56 200 ILE A CA 1
ATOM 1592 C C . ILE A 1 200 ? -4.547 10.804 6.572 1.00 96.56 200 ILE A C 1
ATOM 1594 O O . ILE A 1 200 ? -3.329 10.687 6.400 1.00 96.56 200 ILE A O 1
ATOM 1598 N N . SER A 1 201 ? -5.097 11.915 7.052 1.00 95.50 201 SER A N 1
ATOM 1599 C CA . SER A 1 201 ? -4.350 13.162 7.199 1.00 95.50 201 SER A CA 1
ATOM 1600 C C . SER A 1 201 ? -4.737 13.962 8.434 1.00 95.50 201 SER A C 1
ATOM 1602 O O . SER A 1 201 ? -5.850 13.851 8.945 1.00 95.50 201 SER A O 1
ATOM 1604 N N . ILE A 1 202 ? -3.821 14.831 8.851 1.00 94.81 202 ILE A N 1
ATOM 1605 C CA . ILE A 1 202 ? -4.100 15.955 9.741 1.00 94.81 202 ILE A CA 1
ATOM 1606 C C . ILE A 1 202 ? -4.517 17.144 8.874 1.00 94.81 202 ILE A C 1
ATOM 1608 O O . ILE A 1 202 ? -3.841 17.467 7.891 1.00 94.81 202 ILE A O 1
ATOM 1612 N N . SER A 1 203 ? -5.639 17.761 9.226 1.00 92.31 203 SER A N 1
ATOM 1613 C CA . SER A 1 203 ? -6.179 18.948 8.572 1.00 92.31 203 SER A CA 1
ATOM 1614 C C . SER A 1 203 ? -5.453 20.230 9.016 1.00 92.31 203 SER A C 1
ATOM 1616 O O . SER A 1 203 ? -4.743 20.231 10.025 1.00 92.31 203 SER A O 1
ATOM 1618 N N . PRO A 1 204 ? -5.682 21.369 8.340 1.00 89.50 204 PRO A N 1
ATOM 1619 C CA . PRO A 1 204 ? -5.205 22.675 8.789 1.00 89.50 204 PRO A CA 1
ATOM 1620 C C . PRO A 1 204 ? -5.750 23.089 10.155 1.00 89.50 204 PRO A C 1
ATOM 1622 O O . PRO A 1 204 ? -5.104 23.874 10.847 1.00 89.50 204 PRO A O 1
ATOM 1625 N N . GLU A 1 205 ? -6.908 22.557 10.552 1.00 92.81 205 GLU A N 1
ATOM 1626 C CA . GLU A 1 205 ? -7.501 22.769 11.873 1.00 92.81 205 GLU A CA 1
ATOM 1627 C C . GLU A 1 205 ? -6.801 21.944 12.970 1.00 92.81 205 GLU A C 1
ATOM 1629 O O . GLU A 1 205 ? -7.134 22.063 14.149 1.00 92.81 205 GLU A O 1
ATOM 1634 N N . GLY A 1 206 ? -5.810 21.125 12.603 1.00 93.31 206 GLY A N 1
ATOM 1635 C CA . GLY A 1 206 ? -5.025 20.314 13.525 1.00 93.31 206 GLY A CA 1
ATOM 1636 C C . GLY A 1 206 ? -5.761 19.077 14.028 1.00 93.31 206 GLY A C 1
ATOM 1637 O O . GLY A 1 206 ? -5.421 18.559 15.094 1.00 93.31 206 GLY A O 1
ATOM 1638 N N . ASP A 1 207 ? -6.758 18.609 13.277 1.00 94.62 207 ASP A N 1
ATOM 1639 C CA . ASP A 1 207 ? -7.574 17.442 13.594 1.00 94.62 207 ASP A CA 1
ATOM 1640 C C . ASP A 1 207 ? -7.438 16.338 12.538 1.00 94.62 207 ASP A C 1
ATOM 1642 O O . ASP A 1 207 ? -6.911 16.551 11.447 1.00 94.62 207 ASP A O 1
ATOM 1646 N N . TRP A 1 208 ? -7.868 15.128 12.876 1.00 94.75 208 TRP A N 1
ATOM 1647 C CA . TRP A 1 208 ? -7.763 13.973 11.985 1.00 94.75 208 TRP A CA 1
ATOM 1648 C C . TRP A 1 208 ? -8.915 13.913 10.994 1.00 94.75 208 TRP A C 1
ATOM 1650 O O . TRP A 1 208 ? -10.074 14.101 11.366 1.00 94.75 208 TRP A O 1
ATOM 1660 N N . ARG A 1 209 ? -8.598 13.547 9.752 1.00 93.75 209 ARG A N 1
ATOM 1661 C CA . ARG A 1 209 ? -9.573 13.301 8.689 1.00 93.75 209 ARG A CA 1
ATOM 1662 C C . ARG A 1 209 ? -9.155 12.126 7.827 1.00 93.75 209 ARG A C 1
ATOM 1664 O O . ARG A 1 209 ? -7.971 11.790 7.738 1.00 93.75 209 ARG A O 1
ATOM 1671 N N . PHE A 1 210 ? -10.137 11.549 7.151 1.00 93.25 210 PHE A N 1
ATOM 1672 C CA . PHE A 1 210 ? -9.878 10.770 5.954 1.00 93.25 210 PHE A CA 1
ATOM 1673 C C . PHE A 1 210 ? -10.659 11.331 4.771 1.00 93.25 210 PHE A C 1
ATOM 1675 O O . PHE A 1 210 ? -11.750 11.877 4.932 1.00 93.25 210 PHE A O 1
ATOM 1682 N N . GLU A 1 211 ? -10.099 11.192 3.578 1.00 91.62 211 GLU A N 1
ATOM 1683 C CA . GLU A 1 211 ? -10.727 11.642 2.336 1.00 91.62 211 GLU A CA 1
ATOM 1684 C C . GLU A 1 211 ? -10.714 10.508 1.322 1.00 91.62 211 GLU A C 1
ATOM 1686 O O . GLU A 1 211 ? -9.713 9.805 1.198 1.00 91.62 211 GLU A O 1
ATOM 1691 N N . ILE A 1 212 ? -11.821 10.332 0.604 1.00 89.75 212 ILE A N 1
ATOM 1692 C CA . ILE A 1 212 ? -11.947 9.343 -0.467 1.00 89.75 212 ILE A CA 1
ATOM 1693 C C . ILE A 1 212 ? -11.954 10.068 -1.805 1.00 89.75 212 ILE A C 1
ATOM 1695 O O . ILE A 1 212 ? -12.783 10.955 -2.011 1.00 89.75 212 ILE A O 1
ATOM 1699 N N . GLY A 1 213 ? -11.054 9.675 -2.705 1.00 81.88 213 GLY A N 1
ATOM 1700 C CA . GLY A 1 213 ? -11.036 10.157 -4.080 1.00 81.88 213 GLY A CA 1
ATOM 1701 C C . GLY A 1 213 ? -12.184 9.550 -4.883 1.00 81.88 213 GLY A C 1
ATOM 1702 O O . GLY A 1 213 ? -12.320 8.329 -4.983 1.00 81.88 213 GLY A O 1
ATOM 1703 N N . ILE A 1 214 ? -13.006 10.408 -5.475 1.00 71.50 214 ILE A N 1
ATOM 1704 C CA . ILE A 1 214 ? -14.144 10.048 -6.313 1.00 71.50 214 ILE A CA 1
ATOM 1705 C C . ILE A 1 214 ? -13.748 10.393 -7.741 1.00 71.50 214 ILE A C 1
ATOM 1707 O O . ILE A 1 214 ? -13.640 11.560 -8.101 1.00 71.50 214 ILE A O 1
ATOM 1711 N N . HIS A 1 215 ? -13.512 9.394 -8.588 1.00 64.81 215 HIS A N 1
ATOM 1712 C CA . HIS A 1 215 ? -13.238 9.687 -9.991 1.00 64.81 215 HIS A CA 1
ATOM 1713 C C . HIS A 1 215 ? -14.547 10.035 -10.713 1.00 64.81 215 HIS A C 1
ATOM 1715 O O . HIS A 1 215 ? -15.211 9.154 -11.261 1.00 64.81 215 HIS A O 1
ATOM 1721 N N . ARG A 1 216 ? -14.937 11.315 -10.727 1.00 58.44 216 ARG A N 1
ATOM 1722 C CA . ARG A 1 216 ? -15.933 11.823 -11.677 1.00 58.44 216 ARG A CA 1
ATOM 1723 C C . ARG A 1 216 ? -15.178 12.379 -12.873 1.00 58.44 216 ARG A C 1
ATOM 1725 O O . ARG A 1 216 ? -14.344 13.266 -12.756 1.00 58.44 216 ARG A O 1
ATOM 1732 N N . GLY A 1 217 ? -15.388 11.777 -14.038 1.00 50.44 217 GLY A N 1
ATOM 1733 C CA . GLY A 1 217 ? -14.642 12.142 -15.234 1.00 50.44 217 GLY A CA 1
ATOM 1734 C C . GLY A 1 217 ? -14.718 13.647 -15.536 1.00 50.44 217 GLY A C 1
ATOM 1735 O O . GLY A 1 217 ? -15.807 14.176 -15.728 1.00 50.44 217 GLY A O 1
ATOM 1736 N N . LYS A 1 218 ? -13.535 14.258 -15.704 1.00 46.62 218 LYS A N 1
ATOM 1737 C CA . LYS A 1 218 ? -13.246 15.551 -16.361 1.00 46.62 218 LYS A CA 1
ATOM 1738 C C . LYS A 1 218 ? -13.493 16.846 -15.561 1.00 46.62 218 LYS A C 1
ATOM 1740 O O . LYS A 1 218 ? -14.343 17.625 -15.967 1.00 46.62 218 LYS A O 1
ATOM 1745 N N . THR A 1 219 ? -12.609 17.207 -14.626 1.00 44.97 219 THR A N 1
ATOM 1746 C CA . THR A 1 219 ? -12.236 18.628 -14.416 1.00 44.97 219 THR A CA 1
ATOM 1747 C C . THR A 1 219 ? -10.826 18.777 -13.835 1.00 44.97 219 THR A C 1
ATOM 1749 O O . THR A 1 219 ? -10.509 18.208 -12.799 1.00 44.97 219 THR A O 1
ATOM 1752 N N . HIS A 1 220 ? -9.969 19.549 -14.512 1.00 42.19 220 HIS A N 1
ATOM 1753 C CA . HIS A 1 220 ? -8.610 19.889 -14.078 1.00 42.19 220 HIS A CA 1
ATOM 1754 C C . HIS A 1 220 ? -8.579 21.316 -13.513 1.00 42.19 220 HIS A C 1
ATOM 1756 O O . HIS A 1 220 ? -8.588 22.271 -14.288 1.00 42.19 220 HIS A O 1
ATOM 1762 N N . SER A 1 221 ? -8.481 21.475 -12.191 1.00 41.31 221 SER A N 1
ATOM 1763 C CA . SER A 1 221 ? -7.953 22.703 -11.572 1.00 41.31 221 SER A CA 1
ATOM 1764 C C . SER A 1 221 ? -7.587 22.493 -10.096 1.00 41.31 221 SER A C 1
ATOM 1766 O O . SER A 1 221 ? -8.352 21.913 -9.336 1.00 41.31 221 SER A O 1
ATOM 1768 N N . PHE A 1 222 ? -6.413 22.993 -9.698 1.00 36.75 222 PHE A N 1
ATOM 1769 C CA . PHE A 1 222 ? -5.913 23.073 -8.314 1.00 36.75 222 PHE A CA 1
ATOM 1770 C C . PHE A 1 222 ? -6.807 23.980 -7.431 1.00 36.75 222 PHE A C 1
ATOM 1772 O O . PHE A 1 222 ? -7.120 25.079 -7.897 1.00 36.75 222 PHE A O 1
ATOM 1779 N N . PRO A 1 223 ? -7.147 23.631 -6.167 1.00 47.22 223 PRO A N 1
ATOM 1780 C CA . PRO A 1 223 ? -7.962 24.508 -5.323 1.00 47.22 223 PRO A CA 1
ATOM 1781 C C . PRO A 1 223 ? -7.238 25.096 -4.094 1.00 47.22 223 PRO A C 1
ATOM 1783 O O . PRO A 1 223 ? -6.375 24.474 -3.476 1.00 47.22 223 PRO A O 1
ATOM 1786 N N . GLY A 1 224 ? -7.651 26.318 -3.731 1.00 38.69 224 GLY A N 1
ATOM 1787 C CA . GLY A 1 224 ? -7.462 26.931 -2.410 1.00 38.69 224 GLY A CA 1
ATOM 1788 C C . GLY A 1 224 ? -8.565 26.524 -1.415 1.00 38.69 224 GLY A C 1
ATOM 1789 O O . GLY A 1 224 ? -9.534 25.868 -1.785 1.00 38.69 224 GLY A O 1
ATOM 1790 N N . SER A 1 225 ? -8.425 26.938 -0.153 1.00 39.16 225 SER A N 1
ATOM 1791 C CA . SER A 1 225 ? -9.095 26.413 1.059 1.00 39.16 225 SER A CA 1
ATOM 1792 C C . SER A 1 225 ? -10.634 26.439 1.139 1.00 39.16 225 SER A C 1
ATOM 1794 O O . SER A 1 225 ? -11.169 26.005 2.152 1.00 39.16 225 SER A O 1
ATOM 1796 N N . ASN A 1 226 ? -11.356 26.926 0.125 1.00 39.41 226 ASN A N 1
ATOM 1797 C CA . ASN A 1 226 ? -12.816 27.124 0.178 1.00 39.41 226 ASN A CA 1
ATOM 1798 C C . ASN A 1 226 ? -13.600 26.273 -0.845 1.00 39.41 226 ASN A C 1
ATOM 1800 O O . ASN A 1 226 ? -14.743 26.600 -1.158 1.00 39.41 226 ASN A O 1
ATOM 1804 N N . TYR A 1 227 ? -13.007 25.212 -1.401 1.00 45.81 227 TYR A N 1
ATOM 1805 C CA . TYR A 1 227 ? -13.667 24.378 -2.411 1.00 45.81 227 TYR A CA 1
ATOM 1806 C C . TYR A 1 227 ? -14.425 23.196 -1.798 1.00 45.81 227 TYR A C 1
ATOM 1808 O O . TYR A 1 227 ? -13.860 22.380 -1.073 1.00 45.81 227 TYR A O 1
ATOM 1816 N N . THR A 1 228 ? -15.698 23.065 -2.168 1.00 46.03 228 THR A N 1
ATOM 1817 C CA . THR A 1 228 ? -16.422 21.792 -2.138 1.00 46.03 228 THR A CA 1
ATOM 1818 C C . THR A 1 228 ? -15.903 20.958 -3.306 1.00 46.03 228 THR A C 1
ATOM 1820 O O . THR A 1 228 ? -16.398 21.081 -4.426 1.00 46.03 228 THR A O 1
ATOM 1823 N N . ASP A 1 229 ? -14.834 20.200 -3.082 1.00 52.97 229 ASP A N 1
ATOM 1824 C CA . ASP A 1 229 ? -14.300 19.289 -4.091 1.00 52.97 229 ASP A CA 1
ATOM 1825 C C . ASP A 1 229 ? -15.343 18.192 -4.352 1.00 52.97 229 ASP A C 1
ATOM 1827 O O . ASP A 1 229 ? -15.555 17.312 -3.519 1.00 52.97 229 ASP A O 1
ATOM 1831 N N . SER A 1 230 ? -16.054 18.278 -5.482 1.00 52.38 230 SER A N 1
ATOM 1832 C CA . SER A 1 230 ? -17.065 17.285 -5.871 1.00 52.38 230 SER A CA 1
ATOM 1833 C C . SER A 1 230 ? -16.473 15.893 -6.078 1.00 52.38 230 SER A C 1
ATOM 1835 O O . SER A 1 230 ? -17.221 14.912 -6.123 1.00 52.38 230 SER A O 1
ATOM 1837 N N . ASP A 1 231 ? -15.146 15.823 -6.196 1.00 55.94 231 ASP A N 1
ATOM 1838 C CA . ASP A 1 231 ? -14.377 14.616 -6.447 1.00 55.94 231 ASP A CA 1
ATOM 1839 C C . ASP A 1 231 ? -13.769 14.070 -5.146 1.00 55.94 231 ASP A C 1
ATOM 1841 O O . ASP A 1 231 ? -12.940 13.157 -5.171 1.00 55.94 231 ASP A O 1
ATOM 1845 N N . ARG A 1 232 ? -14.199 14.590 -3.985 1.00 63.59 232 ARG A N 1
ATOM 1846 C CA . ARG A 1 232 ? -13.820 14.075 -2.668 1.00 63.59 232 ARG A CA 1
ATOM 1847 C C . ARG A 1 232 ? -15.008 13.893 -1.752 1.00 63.59 232 ARG A C 1
ATOM 1849 O O . ARG A 1 232 ? -15.877 14.749 -1.626 1.00 63.59 232 ARG A O 1
ATOM 1856 N N . LEU A 1 233 ? -14.961 12.797 -1.004 1.00 70.62 233 LEU A N 1
ATOM 1857 C CA . LEU A 1 233 ? -15.737 12.667 0.218 1.00 70.62 233 LEU A CA 1
ATOM 1858 C C . LEU A 1 233 ? -14.790 12.769 1.404 1.00 70.62 233 LEU A C 1
ATOM 1860 O O . LEU A 1 233 ? -14.089 11.809 1.727 1.00 70.62 233 LEU A O 1
ATOM 1864 N N . ALA A 1 234 ? -14.770 13.932 2.046 1.00 72.69 234 ALA A N 1
ATOM 1865 C CA . ALA A 1 234 ? -14.117 14.081 3.334 1.00 72.69 234 ALA A CA 1
ATOM 1866 C C . ALA A 1 234 ? -14.996 13.472 4.432 1.00 72.69 234 ALA A C 1
ATOM 1868 O O . ALA A 1 234 ? -16.218 13.622 4.425 1.00 72.69 234 ALA A O 1
ATOM 1869 N N . SER A 1 235 ? -14.367 12.843 5.421 1.00 77.38 235 SER A N 1
ATOM 1870 C CA . SER A 1 235 ? -15.029 12.333 6.623 1.00 77.38 235 SER A CA 1
ATOM 1871 C C . SER A 1 235 ? -15.691 13.416 7.481 1.00 77.38 235 SER A C 1
ATOM 1873 O O . SER A 1 235 ? -16.393 13.097 8.433 1.00 77.38 235 SER A O 1
ATOM 1875 N N . GLY A 1 236 ? -15.429 14.690 7.180 1.00 76.69 236 GLY A N 1
ATOM 1876 C CA . GLY A 1 236 ? -15.621 15.794 8.109 1.00 76.69 236 GLY A CA 1
ATOM 1877 C C . GLY A 1 236 ? -14.479 15.886 9.124 1.00 76.69 236 GLY A C 1
ATOM 1878 O O . GLY A 1 236 ? -13.571 15.051 9.150 1.00 76.69 236 GLY A O 1
ATOM 1879 N N . SER A 1 237 ? -14.531 16.944 9.929 1.00 79.19 237 SER A N 1
ATOM 1880 C CA . SER A 1 237 ? -13.639 17.215 11.059 1.00 79.19 237 SER A CA 1
ATOM 1881 C C . SER A 1 237 ? -13.885 16.199 12.180 1.00 79.19 237 SER A C 1
ATOM 1883 O O . SER A 1 237 ? -15.036 15.920 12.510 1.00 79.19 237 SER A O 1
ATOM 1885 N N . SER A 1 238 ? -12.826 15.653 12.787 1.00 86.25 238 SER A N 1
ATOM 1886 C CA . SER A 1 238 ? -12.962 14.886 14.031 1.00 86.25 238 SER A CA 1
ATOM 1887 C C . SER A 1 238 ? -13.234 15.771 15.246 1.00 86.25 238 SER A C 1
ATOM 1889 O O . SER A 1 238 ? -13.577 15.258 16.312 1.00 86.25 238 SER A O 1
ATOM 1891 N N . HIS A 1 239 ? -12.990 17.083 15.127 1.00 89.00 239 HIS A N 1
ATOM 1892 C CA . HIS A 1 239 ? -13.022 18.061 16.220 1.00 89.00 239 HIS A CA 1
ATOM 1893 C C . HIS A 1 239 ? -12.129 17.694 17.420 1.00 89.00 239 HIS A C 1
ATOM 1895 O O . HIS A 1 239 ? -12.217 18.305 18.484 1.00 89.00 239 HIS A O 1
ATOM 1901 N N . THR A 1 240 ? -11.248 16.706 17.249 1.00 90.88 240 THR A N 1
ATOM 1902 C CA . THR A 1 240 ? -10.341 16.200 18.273 1.00 90.88 240 THR A CA 1
ATOM 1903 C C . THR A 1 240 ? -8.921 16.548 17.844 1.00 90.88 240 THR A C 1
ATOM 1905 O O . THR A 1 240 ? -8.425 15.958 16.875 1.00 90.88 240 THR A O 1
ATOM 1908 N N . PRO A 1 241 ? -8.259 17.493 18.535 1.00 94.81 241 PRO A N 1
ATOM 1909 C CA . PRO A 1 241 ? -6.908 17.903 18.188 1.00 94.81 241 PRO A CA 1
ATOM 1910 C C . PRO A 1 241 ? -5.933 16.726 18.215 1.00 94.81 241 PRO A C 1
ATOM 1912 O O . PRO A 1 241 ? -5.955 15.899 19.131 1.00 94.81 241 PRO A O 1
ATOM 1915 N N . VAL A 1 242 ? -5.041 16.671 17.229 1.00 96.00 242 VAL A N 1
ATOM 1916 C CA . VAL A 1 242 ? -3.972 15.671 17.193 1.00 96.00 242 VAL A CA 1
ATOM 1917 C C . VAL A 1 242 ? -2.999 15.914 18.342 1.00 96.00 242 VAL A C 1
ATOM 1919 O O . VAL A 1 242 ? -2.451 17.007 18.493 1.00 96.00 242 VAL A O 1
ATOM 1922 N N . GLN A 1 243 ? -2.755 14.872 19.137 1.00 95.75 243 GLN A N 1
ATOM 1923 C CA . GLN A 1 243 ? -1.744 14.900 20.189 1.00 95.75 243 GLN A CA 1
ATOM 1924 C C . GLN A 1 243 ? -0.345 14.854 19.572 1.00 95.75 243 GLN A C 1
ATOM 1926 O O . GLN A 1 243 ? -0.017 13.954 18.796 1.00 95.75 243 GLN A O 1
ATOM 1931 N N . LEU A 1 244 ? 0.483 15.835 19.924 1.00 95.00 244 LEU A N 1
ATOM 1932 C CA . LEU A 1 244 ? 1.856 15.926 19.444 1.00 95.00 244 LEU A CA 1
ATOM 1933 C C . LEU A 1 244 ? 2.796 15.142 20.354 1.00 95.00 244 LEU A C 1
ATOM 1935 O O . LEU A 1 244 ? 2.657 15.157 21.573 1.00 95.00 244 LEU A O 1
ATOM 1939 N N . ARG A 1 245 ? 3.797 14.503 19.747 1.00 93.44 245 ARG A N 1
ATOM 1940 C CA . ARG A 1 245 ? 4.892 13.772 20.398 1.00 93.44 245 ARG A CA 1
ATOM 1941 C C . ARG A 1 245 ? 4.448 12.593 21.273 1.00 93.44 245 ARG A C 1
ATOM 1943 O O . ARG A 1 245 ? 5.290 12.049 21.985 1.00 93.44 245 ARG A O 1
ATOM 1950 N N . VAL A 1 246 ? 3.203 12.138 21.143 1.00 94.44 246 VAL A N 1
ATOM 1951 C CA . VAL A 1 246 ? 2.648 10.959 21.826 1.00 94.44 246 VAL A CA 1
ATOM 1952 C C . VAL A 1 246 ? 2.396 9.850 20.807 1.00 94.44 246 VAL A C 1
ATOM 1954 O O . VAL A 1 246 ? 1.816 10.106 19.750 1.00 94.44 246 VAL A O 1
ATOM 1957 N N . TRP A 1 247 ? 2.835 8.627 21.115 1.00 96.38 247 TRP A N 1
ATOM 1958 C CA . TRP A 1 247 ? 2.470 7.453 20.325 1.00 96.38 247 TRP A CA 1
ATOM 1959 C C . TRP A 1 247 ? 0.979 7.172 20.475 1.00 96.38 247 TRP A C 1
ATOM 1961 O O . TRP A 1 247 ? 0.466 7.034 21.581 1.00 96.38 247 TRP A O 1
ATOM 1971 N N . THR A 1 248 ? 0.282 7.106 19.349 1.00 97.38 248 THR A N 1
ATOM 1972 C CA . THR A 1 248 ? -1.152 6.837 19.292 1.00 97.38 248 THR A CA 1
ATOM 1973 C C . THR A 1 248 ? -1.401 5.750 18.259 1.00 97.38 248 THR A C 1
ATOM 1975 O O . THR A 1 248 ? -0.860 5.804 17.151 1.00 97.38 248 THR A O 1
ATOM 1978 N N . HIS A 1 249 ? -2.217 4.761 18.611 1.00 98.06 249 HIS A N 1
ATOM 1979 C CA . HIS A 1 249 ? -2.650 3.738 17.675 1.00 98.06 249 HIS A CA 1
ATOM 1980 C C . HIS A 1 249 ? -3.799 4.285 16.830 1.00 98.06 249 HIS A C 1
ATOM 1982 O O . HIS A 1 249 ? -4.800 4.769 17.364 1.00 98.06 249 HIS A O 1
ATOM 1988 N N . LEU A 1 250 ? -3.665 4.208 15.513 1.00 98.19 250 LEU A N 1
ATOM 1989 C CA . LEU A 1 250 ? -4.674 4.638 14.559 1.00 98.19 250 LEU A CA 1
ATOM 1990 C C . LEU A 1 250 ? -5.194 3.430 13.792 1.00 98.19 250 LEU A C 1
ATOM 1992 O O . LEU A 1 250 ? -4.444 2.541 13.393 1.00 98.19 250 LEU A O 1
ATOM 1996 N N . THR A 1 251 ? -6.504 3.400 13.580 1.00 98.38 251 THR A N 1
ATOM 1997 C CA . THR A 1 251 ? -7.158 2.374 12.772 1.00 98.38 251 THR A CA 1
ATOM 1998 C C . THR A 1 251 ? -8.157 3.020 11.838 1.00 98.38 251 THR A C 1
ATOM 2000 O O . THR A 1 251 ? -9.061 3.717 12.285 1.00 98.38 251 THR A O 1
ATOM 2003 N N . TYR A 1 252 ? -8.009 2.776 10.545 1.00 97.81 252 TYR A N 1
ATOM 2004 C CA . TYR A 1 252 ? -9.014 3.091 9.542 1.00 97.81 252 TYR A CA 1
ATOM 2005 C C . TYR A 1 252 ? -9.656 1.796 9.059 1.00 97.81 252 TYR A C 1
ATOM 2007 O O . TYR A 1 252 ? -8.946 0.820 8.829 1.00 97.81 252 TYR A O 1
ATOM 2015 N N . PHE A 1 253 ? -10.966 1.791 8.833 1.00 97.12 253 PHE A N 1
ATOM 2016 C CA . PHE A 1 253 ? -11.603 0.703 8.098 1.00 97.12 253 PHE A CA 1
ATOM 2017 C C . PHE A 1 253 ? -12.686 1.192 7.142 1.00 97.12 253 PHE A C 1
ATOM 2019 O O . PHE A 1 253 ? -13.343 2.213 7.371 1.00 97.12 253 PHE A O 1
ATOM 2026 N N . GLN A 1 254 ? -12.898 0.393 6.100 1.00 95.44 254 GLN A N 1
ATOM 2027 C CA . GLN A 1 254 ? -14.059 0.438 5.225 1.00 95.44 254 GLN A CA 1
ATOM 2028 C C . GLN A 1 254 ? -14.815 -0.884 5.359 1.00 95.44 254 GLN A C 1
ATOM 2030 O O . GLN A 1 254 ? -14.227 -1.954 5.205 1.00 95.44 254 GLN A O 1
ATOM 2035 N N . GLN A 1 255 ? -16.115 -0.801 5.620 1.00 94.75 255 GLN A N 1
ATOM 2036 C CA . GLN A 1 255 ? -17.024 -1.938 5.648 1.00 94.75 255 GLN A CA 1
ATOM 2037 C C . GLN A 1 255 ? -17.867 -1.951 4.375 1.00 94.75 255 GLN A C 1
ATOM 2039 O O . GLN A 1 255 ? -18.486 -0.945 4.025 1.00 94.75 255 GLN A O 1
ATOM 2044 N N . VA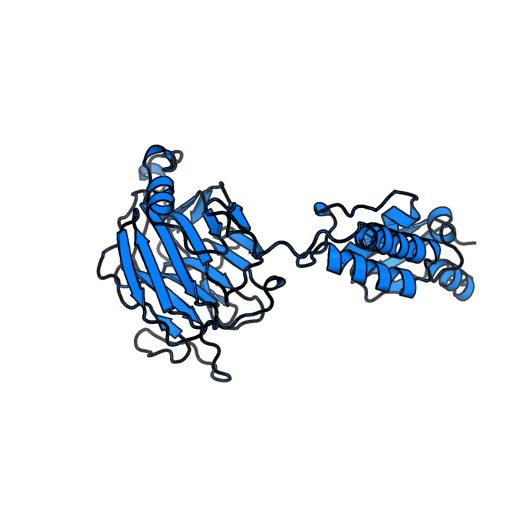L A 1 256 ? -17.880 -3.098 3.705 1.00 92.19 256 VAL A N 1
ATOM 2045 C CA . VAL A 1 256 ? -18.634 -3.352 2.477 1.00 92.19 256 VAL A CA 1
ATOM 2046 C C . VAL A 1 256 ? -19.478 -4.607 2.668 1.00 92.19 256 VAL A C 1
ATOM 2048 O O . VAL A 1 256 ? -18.965 -5.621 3.148 1.00 92.19 256 VAL A O 1
ATOM 2051 N N . GLU A 1 257 ? -20.762 -4.514 2.336 1.00 90.38 257 GLU A N 1
ATOM 2052 C CA . GLU A 1 257 ? -21.701 -5.638 2.321 1.00 90.38 257 GLU A CA 1
ATOM 2053 C C . GLU A 1 257 ? -21.453 -6.580 1.132 1.00 90.38 257 GLU A C 1
ATOM 2055 O O . GLU A 1 257 ? -20.752 -6.245 0.178 1.00 90.38 257 GLU A O 1
ATOM 2060 N N . GLU A 1 258 ? -22.064 -7.767 1.160 1.00 86.75 258 GLU A N 1
ATOM 2061 C CA . GLU A 1 258 ? -21.955 -8.767 0.083 1.00 86.75 258 GLU A CA 1
ATOM 2062 C C . GLU A 1 258 ? -22.429 -8.241 -1.282 1.00 86.75 258 GLU A C 1
ATOM 2064 O O . GLU A 1 258 ? -21.932 -8.659 -2.324 1.00 86.75 258 GLU A O 1
ATOM 2069 N N . ASN A 1 259 ? -23.357 -7.281 -1.280 1.00 84.81 259 ASN A N 1
ATOM 2070 C CA . ASN A 1 259 ? -23.860 -6.600 -2.476 1.00 84.81 259 ASN A CA 1
ATOM 2071 C C . ASN A 1 259 ? -22.886 -5.532 -3.035 1.00 84.81 259 ASN A C 1
ATOM 2073 O O . ASN A 1 259 ? -23.216 -4.868 -4.017 1.00 84.81 259 ASN A 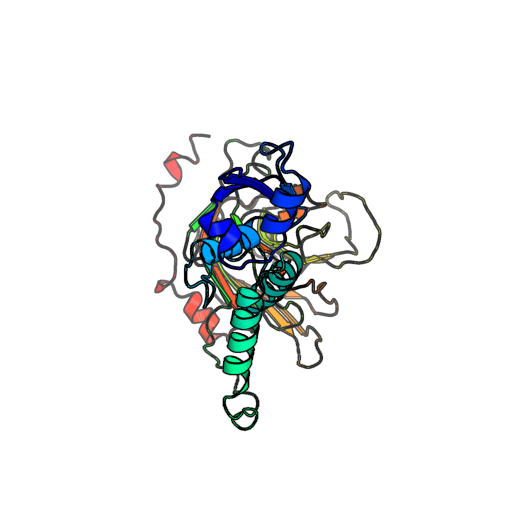O 1
ATOM 2077 N N . GLY A 1 260 ? -21.715 -5.335 -2.415 1.00 85.06 260 GLY A N 1
ATOM 2078 C CA . GLY A 1 260 ? -20.720 -4.334 -2.813 1.00 85.06 260 GLY A CA 1
ATOM 2079 C C . GLY A 1 260 ? -21.016 -2.907 -2.336 1.00 85.06 260 GLY A C 1
ATOM 2080 O O . GLY A 1 260 ? -20.275 -1.980 -2.677 1.00 85.06 260 GLY A O 1
ATOM 2081 N N . VAL A 1 261 ? -22.080 -2.701 -1.554 1.00 86.00 261 VAL A N 1
ATOM 2082 C CA . VAL A 1 261 ? -22.427 -1.402 -0.971 1.00 86.00 261 VAL A CA 1
ATOM 2083 C C . VAL A 1 261 ? -21.529 -1.140 0.226 1.00 86.00 261 VAL A C 1
ATOM 2085 O O . VAL A 1 261 ? -21.449 -1.931 1.168 1.00 86.00 261 VAL A O 1
ATOM 2088 N N . VAL A 1 262 ? -20.832 -0.006 0.193 1.00 89.94 262 VAL A N 1
ATOM 2089 C CA . VAL A 1 262 ? -20.087 0.460 1.358 1.00 89.94 262 VAL A CA 1
ATOM 2090 C C . VAL A 1 262 ? -21.117 0.899 2.394 1.00 89.94 262 VAL A C 1
ATOM 2092 O O . VAL A 1 262 ? -22.008 1.676 2.075 1.00 89.94 262 VAL A O 1
ATOM 2095 N N . THR A 1 263 ? -21.011 0.416 3.628 1.00 91.00 263 THR A N 1
ATOM 2096 C CA . THR A 1 263 ? -21.959 0.758 4.703 1.00 91.00 263 THR A CA 1
ATOM 2097 C C . THR A 1 263 ? -21.358 1.679 5.742 1.00 91.00 263 THR A C 1
ATOM 2099 O O . THR A 1 263 ? -22.068 2.466 6.367 1.00 91.00 263 THR A O 1
ATOM 2102 N N . LYS A 1 264 ? -20.039 1.608 5.935 1.00 92.19 264 LYS A N 1
ATOM 2103 C CA . LYS A 1 264 ? -19.359 2.404 6.950 1.00 92.19 264 LYS A CA 1
ATOM 2104 C C . LYS A 1 264 ? -17.907 2.645 6.594 1.00 92.19 264 LYS A C 1
ATOM 2106 O O . LYS A 1 264 ? -17.200 1.745 6.147 1.00 92.19 264 LYS A O 1
ATOM 2111 N N . ARG A 1 265 ? -17.443 3.856 6.882 1.00 93.69 265 ARG A N 1
ATOM 2112 C CA . ARG A 1 265 ? -16.021 4.178 6.995 1.00 93.69 265 ARG A CA 1
ATOM 2113 C C . ARG A 1 265 ? -15.787 4.831 8.336 1.00 93.69 265 ARG A C 1
ATOM 2115 O O . ARG A 1 265 ? -16.580 5.682 8.742 1.00 93.69 265 ARG A O 1
ATOM 2122 N N . ALA A 1 266 ? -14.726 4.442 9.021 1.00 95.19 266 ALA A N 1
ATOM 2123 C CA . ALA A 1 266 ? -14.390 5.054 10.292 1.00 95.19 266 ALA A CA 1
ATOM 2124 C C . ALA A 1 266 ? -12.885 5.110 10.511 1.00 95.19 266 ALA A C 1
ATOM 2126 O O . ALA A 1 266 ? -12.138 4.233 10.081 1.00 95.19 266 ALA A O 1
ATOM 2127 N N . LEU A 1 267 ? -12.483 6.151 11.227 1.00 96.56 267 LEU A N 1
ATOM 2128 C CA . LEU A 1 267 ? -11.165 6.307 11.808 1.00 96.56 267 LEU A CA 1
ATOM 2129 C C . LEU A 1 267 ? -11.300 6.197 13.324 1.00 96.56 267 LEU A C 1
ATOM 2131 O O . LEU A 1 267 ? -12.226 6.761 13.912 1.00 96.56 267 LEU A O 1
ATOM 2135 N N . LEU A 1 268 ? -10.405 5.447 13.948 1.00 96.94 268 LEU A N 1
ATOM 2136 C CA . LEU A 1 268 ? -10.358 5.194 15.378 1.00 96.94 268 LEU A CA 1
ATOM 2137 C C . LEU A 1 268 ? -8.983 5.598 15.913 1.00 96.94 268 LEU A C 1
ATOM 2139 O O . LEU A 1 268 ? -7.970 5.372 15.249 1.00 96.94 268 LEU A O 1
ATOM 2143 N N . LEU A 1 269 ? -8.954 6.130 17.136 1.00 96.25 269 LEU A N 1
ATOM 2144 C CA . LEU A 1 269 ? -7.732 6.360 17.910 1.00 96.25 269 LEU A CA 1
ATOM 2145 C C . LEU A 1 269 ? -7.769 5.517 19.175 1.00 96.25 269 LEU A C 1
ATOM 2147 O O . LEU A 1 269 ? -8.731 5.594 19.939 1.00 96.25 269 LEU A O 1
ATOM 2151 N N . ASN A 1 270 ? -6.729 4.718 19.403 1.00 96.19 270 ASN A N 1
ATOM 2152 C CA . ASN A 1 270 ? -6.618 3.815 20.551 1.00 96.19 270 ASN A CA 1
ATOM 2153 C C . ASN A 1 270 ? -7.895 2.971 20.740 1.00 96.19 270 ASN A C 1
ATOM 2155 O O . ASN A 1 270 ? -8.442 2.864 21.836 1.00 96.19 270 ASN A O 1
ATOM 2159 N N . GLY A 1 271 ? -8.432 2.463 19.625 1.00 93.44 271 GLY A N 1
ATOM 2160 C CA . GLY A 1 271 ? -9.654 1.658 19.589 1.00 93.44 271 GLY A CA 1
ATOM 2161 C C . GLY A 1 271 ? -10.968 2.416 19.795 1.00 93.44 271 GLY A C 1
ATOM 2162 O O . GLY A 1 271 ? -12.019 1.781 19.808 1.00 93.44 271 GLY A O 1
ATOM 2163 N N . LYS A 1 272 ? -10.954 3.748 19.921 1.00 94.06 272 LYS A N 1
ATOM 2164 C CA . LYS A 1 272 ? -12.165 4.570 20.067 1.00 94.06 272 LYS A CA 1
ATOM 2165 C C . LYS A 1 272 ? -12.532 5.256 18.749 1.00 94.06 272 LYS A C 1
ATOM 2167 O O . LYS A 1 272 ? -11.643 5.852 18.140 1.00 94.06 272 LYS A O 1
ATOM 2172 N N . PRO A 1 273 ? -13.807 5.224 18.312 1.00 94.00 273 PRO A N 1
ATOM 2173 C CA . PRO A 1 273 ? -14.271 5.968 17.141 1.00 94.00 273 PRO A CA 1
ATOM 2174 C C . PRO A 1 273 ? -13.938 7.454 17.242 1.00 94.00 273 PRO A C 1
ATOM 2176 O O . PRO A 1 273 ? -14.202 8.082 18.265 1.00 94.00 273 PRO A O 1
ATOM 2179 N N . LEU A 1 274 ? -13.360 7.992 16.173 1.00 92.81 274 LEU A N 1
ATOM 2180 C CA . LEU A 1 274 ? -12.942 9.383 16.072 1.00 92.81 274 LEU A CA 1
ATOM 2181 C C . LEU A 1 274 ? -13.808 10.149 15.073 1.00 92.81 274 LEU A C 1
ATOM 2183 O O . LEU A 1 274 ? -14.390 11.174 15.405 1.00 92.81 274 LEU A O 1
ATOM 2187 N N . VAL A 1 275 ? -13.889 9.645 13.843 1.00 90.88 275 VAL A N 1
ATOM 2188 C CA . VAL A 1 275 ? -14.719 10.213 12.779 1.00 90.88 275 VAL A CA 1
ATOM 2189 C C . VAL A 1 275 ? -15.235 9.085 11.896 1.00 90.88 275 VAL A C 1
ATOM 2191 O O . VAL A 1 275 ? -14.544 8.087 11.679 1.00 90.88 275 VAL A O 1
ATOM 2194 N N . SER A 1 276 ? -16.459 9.223 11.400 1.00 89.00 276 SER A N 1
ATOM 2195 C CA . SER A 1 276 ? -17.077 8.269 10.484 1.00 89.00 276 SER A CA 1
ATOM 2196 C C . SER A 1 276 ? -17.851 8.995 9.400 1.00 89.00 276 SER A C 1
ATOM 2198 O O . SER A 1 276 ? -18.412 10.056 9.662 1.00 89.00 276 SER A O 1
ATOM 2200 N N . SER A 1 277 ? -17.938 8.398 8.215 1.00 83.75 277 SER A N 1
ATOM 2201 C CA . SER A 1 277 ? -18.808 8.887 7.147 1.00 83.75 277 SER A CA 1
ATOM 2202 C C . SER A 1 277 ? -19.800 7.820 6.706 1.00 83.75 277 SER A C 1
ATOM 2204 O O . SER A 1 277 ? -19.492 6.622 6.697 1.00 83.75 277 SER A O 1
ATOM 2206 N N . ASN A 1 278 ? -20.995 8.286 6.336 1.00 68.62 278 ASN A N 1
ATOM 2207 C CA . ASN A 1 278 ? -21.973 7.479 5.619 1.00 68.62 278 ASN A CA 1
ATOM 2208 C C . ASN A 1 278 ? -21.507 7.282 4.171 1.00 68.62 278 ASN A C 1
ATOM 2210 O O . ASN A 1 278 ? -20.707 8.054 3.635 1.00 68.62 278 ASN A O 1
ATOM 2214 N N . ALA A 1 279 ? -21.950 6.189 3.567 1.00 63.75 279 ALA A N 1
ATOM 2215 C CA . ALA A 1 279 ? -21.166 5.474 2.577 1.00 63.75 279 ALA A CA 1
ATOM 2216 C C . ALA A 1 279 ? -21.781 5.454 1.167 1.00 63.75 279 ALA A C 1
ATOM 2218 O O . ALA A 1 279 ? -21.519 4.553 0.378 1.00 63.75 279 ALA A O 1
ATOM 2219 N N . ASP A 1 280 ? -22.488 6.521 0.798 1.00 67.62 280 ASP A N 1
ATOM 2220 C CA . ASP A 1 280 ? -23.187 6.640 -0.494 1.00 67.62 280 ASP A CA 1
ATOM 2221 C C . ASP A 1 280 ? -22.249 6.793 -1.708 1.00 67.62 280 ASP A C 1
ATOM 2223 O O . ASP A 1 280 ? -22.687 6.992 -2.840 1.00 67.62 280 ASP A O 1
ATOM 2227 N N . ILE A 1 281 ? -20.935 6.749 -1.485 1.00 68.56 281 ILE A N 1
ATOM 2228 C CA . ILE A 1 281 ? -19.927 7.002 -2.508 1.00 68.56 281 ILE A CA 1
ATOM 2229 C C . ILE A 1 281 ? -18.969 5.823 -2.580 1.00 68.56 281 ILE A C 1
ATOM 2231 O O . ILE A 1 281 ? -18.260 5.511 -1.615 1.00 68.56 281 ILE A O 1
ATOM 2235 N N . HIS A 1 282 ? -18.939 5.196 -3.753 1.00 70.12 282 HIS A N 1
ATOM 2236 C CA . HIS A 1 282 ? -18.006 4.129 -4.077 1.00 70.12 282 HIS A CA 1
ATOM 2237 C C . HIS A 1 282 ? -16.619 4.704 -4.355 1.00 70.12 282 HIS A C 1
ATOM 2239 O O . HIS A 1 282 ? -16.462 5.683 -5.087 1.00 70.12 282 HIS A O 1
ATOM 2245 N N . MET A 1 283 ? -15.611 4.068 -3.765 1.00 77.94 283 MET A N 1
ATOM 2246 C CA . MET A 1 283 ? -14.223 4.317 -4.128 1.00 77.94 283 MET A CA 1
ATOM 2247 C C . MET A 1 283 ? -13.995 3.753 -5.530 1.00 77.94 283 MET A C 1
ATOM 2249 O O . MET A 1 283 ? -14.496 2.675 -5.852 1.00 77.94 283 MET A O 1
ATOM 2253 N N . TYR A 1 284 ? -13.252 4.468 -6.371 1.00 79.62 284 TYR A N 1
ATOM 2254 C CA . TYR A 1 284 ? -12.780 3.883 -7.622 1.00 79.62 284 TYR A CA 1
ATOM 2255 C C . TYR A 1 284 ? -11.939 2.639 -7.297 1.00 79.62 284 TYR A C 1
ATOM 2257 O O . TYR A 1 284 ? -10.987 2.740 -6.524 1.00 79.62 284 TYR A O 1
ATOM 2265 N N . ASN A 1 285 ? -12.300 1.483 -7.862 1.00 83.12 285 ASN A N 1
ATOM 2266 C CA . ASN A 1 285 ? -11.560 0.236 -7.679 1.00 83.12 285 ASN A CA 1
ATOM 2267 C C . ASN A 1 285 ? -10.645 -0.002 -8.886 1.00 83.12 285 ASN A C 1
ATOM 2269 O O . ASN A 1 285 ? -11.099 -0.567 -9.887 1.00 83.12 285 ASN A O 1
ATOM 2273 N N . PRO A 1 286 ? -9.387 0.468 -8.858 1.00 85.69 286 PRO A N 1
ATOM 2274 C CA . PRO A 1 286 ? -8.419 0.068 -9.866 1.00 85.69 286 PRO A CA 1
ATOM 2275 C C . PRO A 1 286 ? -8.169 -1.441 -9.789 1.00 85.69 286 PRO A C 1
ATOM 2277 O O . PRO A 1 286 ? -8.518 -2.115 -8.823 1.00 85.69 286 PRO A O 1
ATOM 2280 N N . ASP A 1 287 ? -7.464 -1.953 -10.792 1.00 85.25 287 ASP A N 1
ATOM 2281 C CA . ASP A 1 287 ? -6.771 -3.231 -10.663 1.00 85.25 287 ASP A CA 1
ATOM 2282 C C . ASP A 1 287 ? -5.917 -3.229 -9.371 1.00 85.25 287 ASP A C 1
ATOM 2284 O O . ASP A 1 287 ? -5.074 -2.334 -9.228 1.00 85.25 287 ASP A O 1
ATOM 2288 N N . PRO A 1 288 ? -6.105 -4.194 -8.445 1.00 87.12 288 PRO A N 1
ATOM 2289 C CA . PRO A 1 288 ? -5.360 -4.265 -7.188 1.00 87.12 288 PRO A CA 1
ATOM 2290 C C . PRO A 1 288 ? -3.841 -4.201 -7.363 1.00 87.12 288 PRO A C 1
ATOM 2292 O O . PRO A 1 288 ? -3.148 -3.663 -6.507 1.00 87.12 288 PRO A O 1
ATOM 2295 N N . SER A 1 289 ? -3.307 -4.697 -8.485 1.00 85.25 289 SER A N 1
ATOM 2296 C CA . SER A 1 289 ? -1.868 -4.654 -8.784 1.00 85.25 289 SER A CA 1
ATOM 2297 C C . SER A 1 289 ? -1.324 -3.244 -9.046 1.00 85.25 289 SER A C 1
ATOM 2299 O O . SER A 1 289 ? -0.115 -3.029 -8.982 1.00 85.25 289 SER A O 1
ATOM 2301 N N . LYS A 1 290 ? -2.205 -2.279 -9.335 1.00 90.19 290 LYS A N 1
ATOM 2302 C CA . LYS A 1 290 ? -1.859 -0.878 -9.624 1.00 90.19 290 LYS A CA 1
ATOM 2303 C C . LYS A 1 290 ? -1.985 0.028 -8.405 1.00 90.19 290 LYS A C 1
ATOM 2305 O O . LYS A 1 290 ? -1.649 1.209 -8.502 1.00 90.19 290 LYS A O 1
ATOM 2310 N N . THR A 1 291 ? -2.488 -0.502 -7.295 1.00 93.69 291 THR A N 1
ATOM 2311 C CA . THR A 1 291 ? -2.607 0.240 -6.047 1.00 93.69 291 THR A CA 1
ATOM 2312 C C . THR A 1 291 ? -1.285 0.191 -5.299 1.00 93.69 291 THR A C 1
ATOM 2314 O O . THR A 1 291 ? -0.623 -0.844 -5.196 1.00 93.69 291 THR A O 1
ATOM 2317 N N . GLN A 1 292 ? -0.895 1.334 -4.757 1.00 95.62 292 GLN A N 1
ATOM 2318 C CA . GLN A 1 292 ? 0.254 1.450 -3.877 1.00 95.62 292 GLN A CA 1
ATOM 2319 C C . GLN A 1 292 ? -0.143 2.200 -2.613 1.00 95.62 292 GLN A C 1
ATOM 2321 O O . GLN A 1 292 ? -1.014 3.067 -2.632 1.00 95.62 292 GLN A O 1
ATOM 2326 N N . MET A 1 293 ? 0.522 1.887 -1.511 1.00 96.75 293 MET A N 1
ATOM 2327 C CA . MET A 1 293 ? 0.427 2.654 -0.282 1.00 96.75 293 MET A CA 1
ATOM 2328 C C . MET A 1 293 ? 1.636 3.572 -0.177 1.00 96.75 293 MET A C 1
ATOM 2330 O O . MET A 1 293 ? 2.772 3.102 -0.225 1.00 96.75 293 MET A O 1
ATOM 2334 N N . ALA A 1 294 ? 1.401 4.867 -0.002 1.00 95.69 294 ALA A N 1
ATOM 2335 C CA . ALA A 1 294 ? 2.444 5.830 0.307 1.00 95.69 294 ALA A CA 1
ATOM 2336 C C . ALA A 1 294 ? 2.339 6.273 1.770 1.00 95.69 294 ALA A C 1
ATOM 2338 O O . ALA A 1 294 ? 1.259 6.571 2.282 1.00 95.69 294 ALA A O 1
ATOM 2339 N N . LEU A 1 295 ? 3.483 6.314 2.446 1.00 96.06 295 LEU A N 1
ATOM 2340 C CA . LEU A 1 295 ? 3.620 6.756 3.828 1.00 96.06 295 LEU A CA 1
ATOM 2341 C C . LEU A 1 295 ? 4.280 8.123 3.861 1.00 96.06 295 LEU A C 1
ATOM 2343 O O . LEU A 1 295 ? 5.273 8.337 3.175 1.00 96.06 295 LEU A O 1
ATOM 2347 N N . LEU A 1 296 ? 3.779 9.009 4.716 1.00 94.38 296 LEU A N 1
ATOM 2348 C CA . LEU A 1 296 ? 4.269 10.373 4.930 1.00 94.38 296 LEU A CA 1
ATOM 2349 C C . LEU A 1 296 ? 4.116 11.337 3.748 1.00 94.38 296 LEU A C 1
ATOM 2351 O O . LEU A 1 296 ? 4.702 12.421 3.768 1.00 94.38 296 LEU A O 1
ATOM 2355 N N . ARG A 1 297 ? 3.333 10.984 2.727 1.00 91.62 297 ARG A N 1
ATOM 2356 C CA . ARG A 1 297 ? 2.986 11.901 1.640 1.00 91.62 297 ARG A CA 1
ATOM 2357 C C . ARG A 1 297 ? 1.572 11.675 1.132 1.00 91.62 297 ARG A C 1
ATOM 2359 O O . ARG A 1 297 ? 1.041 10.569 1.209 1.00 91.62 297 ARG A O 1
ATOM 2366 N N . GLY A 1 298 ? 1.015 12.722 0.537 1.00 86.50 298 GLY A N 1
ATOM 2367 C CA . GLY A 1 298 ? -0.095 12.634 -0.398 1.00 86.50 298 GLY A CA 1
ATOM 2368 C C . GLY A 1 298 ? 0.392 12.749 -1.841 1.00 86.50 298 GLY A C 1
ATOM 2369 O O . GLY A 1 298 ? 1.556 13.070 -2.116 1.00 86.50 298 GLY A O 1
ATOM 2370 N N . SER A 1 299 ? -0.510 12.491 -2.780 1.00 85.00 299 SER A N 1
ATOM 2371 C CA . SER A 1 299 ? -0.372 12.916 -4.172 1.00 85.00 299 SER A CA 1
ATOM 2372 C C . SER A 1 299 ? -1.526 13.845 -4.530 1.00 85.00 299 SER A C 1
ATOM 2374 O O . SER A 1 299 ? -2.623 13.685 -4.012 1.00 85.00 299 SER A O 1
ATOM 2376 N N . TRP A 1 300 ? -1.308 14.825 -5.393 1.00 80.38 300 TRP A N 1
ATOM 2377 C CA . TRP A 1 300 ? -2.349 15.631 -6.015 1.00 80.38 300 TRP A CA 1
ATOM 2378 C C . TRP A 1 300 ? -1.919 15.997 -7.428 1.00 80.38 300 TRP A C 1
ATOM 2380 O O . TRP A 1 300 ? -0.847 16.570 -7.615 1.00 80.38 300 TRP A O 1
ATOM 2390 N N . ASP A 1 301 ? -2.759 15.702 -8.418 1.00 81.19 301 ASP A N 1
ATOM 2391 C CA . ASP A 1 301 ? -2.487 15.949 -9.836 1.00 81.19 301 ASP A CA 1
ATOM 2392 C C . ASP A 1 301 ? -1.108 15.406 -10.245 1.00 81.19 301 ASP A C 1
ATOM 2394 O O . ASP A 1 301 ? -0.284 16.080 -10.866 1.00 81.19 301 ASP A O 1
ATOM 2398 N N . LYS A 1 302 ? -0.821 14.178 -9.787 1.00 80.81 302 LYS A N 1
ATOM 2399 C CA . LYS A 1 302 ? 0.456 13.469 -9.978 1.00 80.81 302 LYS A CA 1
ATOM 2400 C C . LYS A 1 302 ? 1.677 14.166 -9.357 1.00 80.81 302 LYS A C 1
ATOM 2402 O O . LYS A 1 302 ? 2.811 13.754 -9.597 1.00 80.81 302 LYS A O 1
ATOM 2407 N N . ARG A 1 303 ? 1.478 15.207 -8.545 1.00 83.31 303 ARG A N 1
ATOM 2408 C CA . ARG A 1 303 ? 2.522 15.885 -7.764 1.00 83.31 303 ARG A CA 1
ATOM 2409 C C . ARG A 1 303 ? 2.458 15.438 -6.316 1.00 83.31 303 ARG A C 1
ATOM 2411 O O . ARG A 1 303 ? 1.390 15.153 -5.793 1.00 83.31 303 ARG A O 1
ATOM 2418 N N . ARG A 1 304 ? 3.601 15.394 -5.640 1.00 84.31 304 ARG A N 1
ATOM 2419 C CA . ARG A 1 304 ? 3.641 15.077 -4.208 1.00 84.31 304 ARG A CA 1
ATOM 2420 C C . ARG A 1 304 ? 3.161 16.289 -3.417 1.00 84.31 304 ARG A C 1
ATOM 2422 O O . ARG A 1 304 ? 3.495 17.425 -3.755 1.00 84.31 304 ARG A O 1
ATOM 2429 N N . THR A 1 305 ? 2.366 16.051 -2.383 1.00 82.56 305 THR A N 1
ATOM 2430 C CA . THR A 1 305 ? 1.801 17.110 -1.540 1.00 82.56 305 THR A CA 1
ATOM 2431 C C . THR A 1 305 ? 1.731 16.673 -0.079 1.00 82.56 305 THR A C 1
ATOM 2433 O O . THR A 1 305 ? 1.840 15.487 0.232 1.00 82.56 305 THR A O 1
ATOM 2436 N N . ALA A 1 306 ? 1.554 17.654 0.816 1.00 80.31 306 ALA A N 1
ATOM 2437 C CA . ALA A 1 306 ? 1.158 17.452 2.213 1.00 80.31 306 ALA A CA 1
ATOM 2438 C C . ALA A 1 306 ? 1.986 16.388 2.960 1.00 80.31 306 ALA A C 1
ATOM 2440 O O . ALA A 1 306 ? 1.441 15.402 3.446 1.00 80.31 306 ALA A O 1
ATOM 2441 N N . GLY A 1 307 ? 3.307 16.564 3.037 1.00 86.69 307 GLY A N 1
ATOM 2442 C CA . GLY A 1 307 ? 4.176 15.635 3.764 1.00 86.69 307 GLY A CA 1
ATOM 2443 C C . GLY A 1 307 ? 3.837 15.568 5.258 1.00 86.69 307 GLY A C 1
ATOM 2444 O O . GLY A 1 307 ? 3.556 16.600 5.876 1.00 86.69 307 GLY A O 1
ATOM 2445 N N . TYR A 1 308 ? 3.857 14.372 5.844 1.00 91.19 308 TYR A N 1
ATOM 2446 C CA . TYR A 1 308 ? 3.630 14.191 7.280 1.00 91.19 308 TYR A CA 1
ATOM 2447 C C . TYR A 1 308 ? 4.893 14.468 8.087 1.00 91.19 308 TYR A C 1
ATOM 2449 O O . TYR A 1 308 ? 5.980 14.001 7.748 1.00 91.19 308 TYR A O 1
ATOM 2457 N N . LEU A 1 309 ? 4.730 15.203 9.185 1.00 91.06 309 LEU A N 1
ATOM 2458 C CA . LEU A 1 309 ? 5.804 15.507 10.122 1.00 91.06 309 LEU A CA 1
ATOM 2459 C C . LEU A 1 309 ? 5.603 14.681 11.388 1.00 91.06 309 LEU A C 1
ATOM 2461 O O . LEU A 1 309 ? 4.680 14.925 12.170 1.00 91.06 309 LEU A O 1
ATOM 2465 N N . GLY A 1 310 ? 6.455 13.678 11.567 1.00 92.94 310 GLY A N 1
ATOM 2466 C CA . GLY A 1 310 ? 6.337 12.718 12.651 1.00 92.94 310 GLY A CA 1
ATOM 2467 C C . GLY A 1 310 ? 6.837 11.334 12.272 1.00 92.94 310 GLY A C 1
ATOM 2468 O O . GLY A 1 310 ? 7.610 11.166 11.333 1.00 92.94 310 GLY A O 1
ATOM 2469 N N . GLN A 1 311 ? 6.395 10.335 13.025 1.00 94.31 311 GLN A N 1
ATOM 2470 C CA . GLN A 1 311 ? 6.796 8.942 12.868 1.00 94.31 311 GLN A CA 1
ATOM 2471 C C . GLN A 1 311 ? 5.567 8.058 12.658 1.00 94.31 311 GLN A C 1
ATOM 2473 O O . GLN A 1 311 ? 4.502 8.348 13.206 1.00 94.31 311 GLN A O 1
ATOM 2478 N N . ILE A 1 312 ? 5.729 6.991 11.878 1.00 96.00 312 ILE A N 1
ATOM 2479 C CA . ILE A 1 312 ? 4.755 5.904 11.719 1.00 96.00 312 ILE A CA 1
ATOM 2480 C C . ILE A 1 312 ? 5.506 4.578 11.862 1.00 96.00 312 ILE A C 1
ATOM 2482 O O . ILE A 1 312 ? 6.628 4.456 11.365 1.00 96.00 312 ILE A O 1
ATOM 2486 N N . GLU A 1 313 ? 4.909 3.596 12.529 1.00 96.12 313 GLU A N 1
ATOM 2487 C CA . GLU A 1 313 ? 5.490 2.268 12.748 1.00 96.12 313 GLU A CA 1
ATOM 2488 C C . GLU 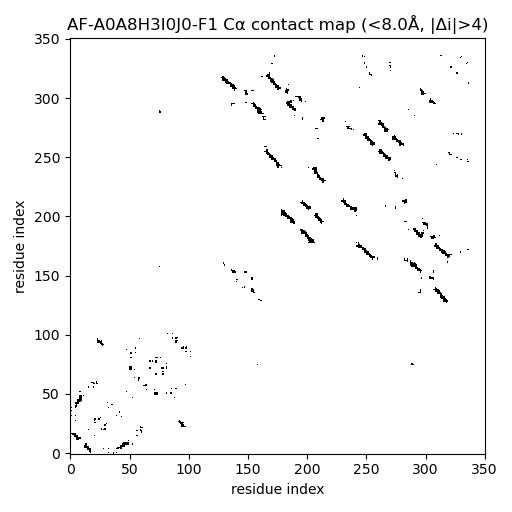A 1 313 ? 4.403 1.186 12.821 1.00 96.12 313 GLU A C 1
ATOM 2490 O O . GLU A 1 313 ? 3.227 1.492 13.038 1.00 96.12 313 GLU A O 1
ATOM 2495 N N . ASN A 1 314 ? 4.798 -0.080 12.648 1.00 96.00 314 ASN A N 1
ATOM 2496 C CA . ASN A 1 314 ? 3.924 -1.251 12.788 1.00 96.00 314 ASN A CA 1
ATOM 2497 C C . ASN A 1 314 ? 2.649 -1.165 11.938 1.00 96.00 314 ASN A C 1
ATOM 2499 O O . ASN A 1 314 ? 1.535 -1.317 12.436 1.00 96.00 314 ASN A O 1
ATOM 2503 N N . ILE A 1 315 ? 2.816 -0.915 10.641 1.00 98.00 315 ILE A N 1
ATOM 2504 C CA . ILE A 1 315 ? 1.693 -0.797 9.713 1.00 98.00 315 ILE A CA 1
ATOM 2505 C C . ILE A 1 315 ? 1.221 -2.188 9.301 1.00 98.00 315 ILE A C 1
ATOM 2507 O O . ILE A 1 315 ? 2.027 -3.034 8.899 1.00 98.00 315 ILE A O 1
ATOM 2511 N N . ALA A 1 316 ? -0.088 -2.405 9.347 1.00 97.88 316 ALA A N 1
ATOM 2512 C CA . ALA A 1 316 ? -0.728 -3.609 8.845 1.00 97.88 316 ALA A CA 1
ATOM 2513 C C . ALA A 1 316 ? -1.985 -3.265 8.039 1.00 97.88 316 ALA A C 1
ATOM 2515 O O . ALA A 1 316 ? -2.728 -2.345 8.380 1.00 97.88 316 ALA A O 1
ATOM 2516 N N . VAL A 1 317 ? -2.222 -4.020 6.966 1.00 98.06 317 VAL A N 1
ATOM 2517 C CA . VAL A 1 317 ? -3.438 -3.920 6.149 1.00 98.06 317 VAL A CA 1
ATOM 2518 C C . VAL A 1 317 ? -4.112 -5.282 6.092 1.00 98.06 317 VAL A C 1
ATOM 2520 O O . VAL A 1 317 ? -3.454 -6.291 5.847 1.00 98.06 317 VAL A O 1
ATOM 2523 N N . PHE A 1 318 ? -5.425 -5.311 6.291 1.00 97.75 318 PHE A N 1
ATOM 2524 C CA . PHE A 1 318 ? -6.253 -6.514 6.296 1.00 97.75 318 PHE A CA 1
ATOM 2525 C C . PHE A 1 318 ? -7.358 -6.379 5.252 1.00 97.75 318 PHE A C 1
ATOM 2527 O O . PHE A 1 318 ? -7.990 -5.330 5.178 1.00 97.75 318 PHE A O 1
ATOM 2534 N N . GLN A 1 319 ? -7.663 -7.445 4.508 1.00 96.44 319 GLN A N 1
ATOM 2535 C CA . GLN A 1 319 ? -8.803 -7.495 3.577 1.00 96.44 319 GLN A CA 1
ATOM 2536 C C . GLN A 1 319 ? -10.104 -7.910 4.296 1.00 96.44 319 GLN A C 1
ATOM 2538 O O . GLN A 1 319 ? -10.832 -8.796 3.855 1.00 96.44 319 GLN A O 1
ATOM 2543 N N . ARG A 1 320 ? -10.349 -7.309 5.463 1.00 96.06 320 ARG A N 1
ATOM 2544 C CA . ARG A 1 320 ? -11.558 -7.451 6.288 1.00 96.06 320 ARG A CA 1
ATOM 2545 C C . ARG A 1 320 ? -11.649 -6.293 7.282 1.00 96.06 320 ARG A C 1
ATOM 2547 O O . ARG A 1 320 ? -10.657 -5.595 7.505 1.00 96.06 320 ARG A O 1
ATOM 2554 N N . VAL A 1 321 ? -12.814 -6.103 7.899 1.00 96.38 321 VAL A N 1
ATOM 2555 C CA . VAL A 1 321 ? -12.938 -5.250 9.093 1.00 96.38 321 VAL A CA 1
ATOM 2556 C C . VAL A 1 321 ? -12.435 -6.034 10.307 1.00 96.38 321 VAL A C 1
ATOM 2558 O O . VAL A 1 321 ? -12.873 -7.163 10.522 1.00 96.38 321 VAL A O 1
ATOM 2561 N N . LEU A 1 322 ? -11.507 -5.463 11.077 1.00 96.62 322 LEU A N 1
ATOM 2562 C CA . LEU A 1 322 ? -11.087 -6.037 12.360 1.00 96.62 322 LEU A CA 1
ATOM 2563 C C . LEU A 1 322 ? -12.183 -5.870 13.423 1.00 96.62 322 LEU A C 1
ATOM 2565 O O . LEU A 1 322 ? -12.837 -4.827 13.492 1.00 96.62 322 LEU A O 1
ATOM 2569 N N . GLY A 1 323 ? -12.353 -6.874 14.283 1.00 95.06 323 GLY A N 1
ATOM 2570 C CA . GLY A 1 323 ? -13.227 -6.784 15.452 1.00 95.06 323 GLY A CA 1
ATOM 2571 C C . GLY A 1 323 ? -12.682 -5.829 16.523 1.00 95.06 323 GLY A C 1
ATOM 2572 O O . GLY A 1 323 ? -11.489 -5.533 16.571 1.00 95.06 323 GLY A O 1
ATOM 2573 N N . GLN A 1 324 ? -13.546 -5.367 17.434 1.00 94.81 324 GLN A N 1
ATOM 2574 C CA . GLN A 1 324 ? -13.140 -4.443 18.504 1.00 94.81 324 GLN A CA 1
ATOM 2575 C C . GLN A 1 324 ? -12.060 -5.035 19.422 1.00 94.81 324 GLN A C 1
ATOM 2577 O O . GLN A 1 324 ? -11.188 -4.298 19.878 1.00 94.81 324 GLN A O 1
ATOM 2582 N N . GLU A 1 325 ? -12.089 -6.344 19.679 1.00 94.06 325 GLU A N 1
ATOM 2583 C CA . GLU A 1 325 ? -11.063 -7.034 20.471 1.00 94.06 325 GLU A CA 1
ATOM 2584 C C . GLU A 1 325 ? -9.708 -7.020 19.759 1.00 94.06 325 GLU A C 1
ATOM 2586 O O . GLU A 1 325 ? -8.704 -6.665 20.368 1.00 94.06 325 GLU A O 1
ATOM 2591 N N . GLU A 1 326 ? -9.681 -7.294 18.452 1.00 96.06 326 GLU A N 1
ATOM 2592 C CA . GLU A 1 326 ? -8.456 -7.243 17.647 1.00 96.06 326 GLU A CA 1
ATOM 2593 C C . GLU A 1 326 ? -7.881 -5.825 17.590 1.00 96.06 326 GLU A C 1
ATOM 2595 O O . GLU A 1 326 ? -6.681 -5.633 17.766 1.00 96.06 326 GLU A O 1
ATOM 2600 N N . ILE A 1 327 ? -8.734 -4.816 17.389 1.00 96.44 327 ILE A N 1
ATOM 2601 C CA . ILE A 1 327 ? -8.316 -3.408 17.389 1.00 96.44 327 ILE A CA 1
ATOM 2602 C C . ILE A 1 327 ? -7.761 -3.014 18.763 1.00 96.44 327 ILE A C 1
ATOM 2604 O O . ILE A 1 327 ? -6.746 -2.323 18.838 1.00 96.44 327 ILE A O 1
ATOM 2608 N N . SER A 1 328 ? -8.411 -3.454 19.843 1.00 94.56 328 SER A N 1
ATOM 2609 C CA . SER A 1 328 ? -7.953 -3.199 21.213 1.00 94.56 328 SER A CA 1
ATOM 2610 C C . SER A 1 328 ? -6.600 -3.855 21.474 1.00 94.56 328 SER A C 1
ATOM 2612 O O . SER A 1 328 ? -5.710 -3.184 21.983 1.00 94.56 328 SER A O 1
ATOM 2614 N N . ALA A 1 329 ? -6.417 -5.107 21.044 1.00 94.38 329 ALA A N 1
ATOM 2615 C CA . ALA A 1 329 ? -5.156 -5.831 21.166 1.00 94.38 329 ALA A CA 1
ATOM 2616 C C . ALA A 1 329 ? -4.016 -5.107 20.428 1.00 94.38 329 ALA A C 1
ATOM 2618 O O . ALA A 1 329 ? -2.945 -4.894 20.989 1.00 94.38 329 ALA A O 1
ATOM 2619 N N . GLN A 1 330 ? -4.250 -4.639 19.197 1.00 94.75 330 GLN A N 1
ATOM 2620 C CA . GLN A 1 330 ? -3.263 -3.855 18.435 1.00 94.75 330 GLN A CA 1
ATOM 2621 C C . GLN A 1 330 ? -2.909 -2.518 19.118 1.00 94.75 330 GLN A C 1
ATOM 2623 O O . GLN A 1 330 ? -1.782 -2.037 18.992 1.00 94.75 330 GLN A O 1
ATOM 2628 N N . ALA A 1 331 ? -3.856 -1.938 19.863 1.00 95.81 331 ALA A N 1
ATOM 2629 C CA . ALA A 1 331 ? -3.701 -0.685 20.601 1.00 95.81 331 ALA A CA 1
ATOM 2630 C C . ALA A 1 331 ? -3.123 -0.848 22.021 1.00 95.81 331 ALA A C 1
ATOM 2632 O O . ALA A 1 331 ? -2.967 0.153 22.723 1.00 95.81 331 ALA A O 1
ATOM 2633 N N . GLU A 1 332 ? -2.833 -2.071 22.476 1.00 94.50 332 GLU A N 1
ATOM 2634 C CA . GLU A 1 332 ? -2.258 -2.300 23.802 1.00 94.50 332 GLU A CA 1
ATOM 2635 C C . GLU A 1 332 ? -0.887 -1.631 23.953 1.00 94.50 332 GLU A C 1
ATOM 2637 O O . GLU A 1 332 ? -0.061 -1.632 23.041 1.00 94.50 332 GLU A O 1
ATOM 2642 N N . ASN A 1 333 ? -0.598 -1.123 25.155 1.00 91.81 333 ASN A N 1
ATOM 2643 C CA . ASN A 1 333 ? 0.684 -0.479 25.465 1.00 91.81 333 ASN A CA 1
ATOM 2644 C C . ASN A 1 333 ? 1.896 -1.406 25.259 1.00 91.81 333 ASN A C 1
ATOM 2646 O O . ASN A 1 333 ? 2.996 -0.919 25.024 1.00 91.81 333 ASN A O 1
ATOM 2650 N N . SER A 1 334 ? 1.706 -2.725 25.345 1.00 91.44 334 SER A N 1
ATOM 2651 C CA . SER A 1 334 ? 2.722 -3.743 25.039 1.00 91.44 334 SER A CA 1
ATOM 2652 C C . SER A 1 334 ? 3.160 -3.720 23.568 1.00 91.44 334 SER A C 1
ATOM 2654 O O . SER A 1 334 ? 4.297 -4.074 23.267 1.00 91.44 334 SER A O 1
ATOM 2656 N N . ASN A 1 335 ? 2.275 -3.274 22.671 1.00 90.25 335 ASN A N 1
ATOM 2657 C CA . ASN A 1 335 ? 2.504 -3.145 21.233 1.00 90.25 335 ASN A CA 1
ATOM 2658 C C . ASN A 1 335 ? 2.913 -1.723 20.818 1.00 90.25 335 ASN A C 1
ATOM 2660 O O . ASN A 1 335 ? 3.244 -1.493 19.651 1.00 90.25 335 ASN A O 1
ATOM 2664 N N . MET A 1 336 ? 2.904 -0.773 21.759 1.00 94.19 336 MET A N 1
ATOM 2665 C CA . MET A 1 336 ? 3.351 0.592 21.520 1.00 94.19 336 MET A CA 1
ATOM 2666 C C . MET A 1 336 ? 4.841 0.591 21.160 1.00 94.19 336 MET A C 1
ATOM 2668 O O . MET A 1 336 ? 5.646 -0.000 21.887 1.00 94.19 336 MET A O 1
ATOM 2672 N N . PRO A 1 337 ? 5.245 1.267 20.071 1.00 93.06 337 PRO A N 1
ATOM 2673 C CA . PRO A 1 337 ? 6.646 1.379 19.730 1.00 93.06 337 PRO A CA 1
ATOM 2674 C C . PRO A 1 337 ? 7.451 1.979 20.873 1.00 93.06 337 PRO A C 1
ATOM 2676 O O . PRO A 1 337 ? 7.058 2.971 21.491 1.00 93.06 337 PRO A O 1
ATOM 2679 N N . ALA A 1 338 ? 8.621 1.402 21.118 1.00 88.44 338 ALA A N 1
ATOM 2680 C CA . ALA A 1 338 ? 9.544 1.964 22.081 1.00 88.44 338 ALA A CA 1
ATOM 2681 C C . ALA A 1 338 ? 9.943 3.392 21.674 1.00 88.44 338 ALA A C 1
ATOM 2683 O O . ALA A 1 338 ? 10.056 3.729 20.484 1.00 88.44 338 ALA A O 1
ATOM 2684 N N . GLU A 1 339 ? 10.243 4.223 22.672 1.00 80.06 339 GLU A N 1
ATOM 2685 C CA . GLU A 1 339 ? 10.833 5.555 22.499 1.00 80.06 339 GLU A CA 1
ATOM 2686 C C . GLU A 1 339 ? 12.294 5.476 22.004 1.00 80.06 339 GLU A C 1
ATOM 2688 O O . GLU A 1 339 ? 13.202 6.133 22.500 1.00 80.06 339 GLU A O 1
ATOM 2693 N N . HIS A 1 340 ? 12.583 4.629 21.021 1.00 57.00 340 HIS A N 1
ATOM 2694 C CA . HIS A 1 340 ? 13.900 4.528 20.414 1.00 57.00 340 HIS A CA 1
ATOM 2695 C C . HIS A 1 340 ? 14.087 5.658 19.409 1.00 57.00 340 HIS A C 1
ATOM 2697 O O . HIS A 1 340 ? 13.823 5.500 18.226 1.00 57.00 340 HIS A O 1
ATOM 2703 N N . GLY A 1 341 ? 14.508 6.830 19.863 1.00 49.06 341 GLY A N 1
ATOM 2704 C CA . GLY A 1 341 ? 14.835 7.928 18.962 1.00 49.06 341 GLY A CA 1
ATOM 2705 C C . GLY A 1 341 ? 15.087 9.198 19.740 1.00 49.06 341 GLY A C 1
ATOM 2706 O O . GLY A 1 341 ? 14.126 9.809 20.184 1.00 49.06 341 GLY A O 1
ATOM 2707 N N . LEU A 1 342 ? 16.382 9.494 19.910 1.00 46.44 342 LEU A N 1
ATOM 2708 C CA . LEU A 1 342 ? 17.048 10.727 20.355 1.00 46.44 342 LEU A CA 1
ATOM 2709 C C . LEU A 1 342 ? 16.144 11.771 21.046 1.00 46.44 342 LEU A C 1
ATOM 2711 O O . LEU A 1 342 ? 15.201 12.237 20.410 1.00 46.44 342 LEU A O 1
ATOM 2715 N N . PRO A 1 343 ? 16.456 12.213 22.285 1.00 45.88 343 PRO A N 1
ATOM 2716 C CA . PRO A 1 343 ? 15.657 13.216 22.991 1.00 45.88 343 PRO A CA 1
ATOM 2717 C C . PRO A 1 343 ? 15.355 14.382 22.049 1.00 45.88 343 PRO A C 1
ATOM 2719 O O . PRO A 1 343 ? 16.284 14.987 21.504 1.00 45.88 343 PRO A O 1
ATOM 2722 N N . GLY A 1 344 ? 14.060 14.632 21.818 1.00 46.41 344 GLY A N 1
ATOM 2723 C CA . GLY A 1 344 ? 13.568 15.578 20.807 1.00 46.41 344 GLY A CA 1
ATOM 2724 C C . GLY A 1 344 ? 14.211 16.963 20.906 1.00 46.41 344 GLY A C 1
ATOM 2725 O O . GLY A 1 344 ? 14.346 17.657 19.906 1.00 46.41 344 GLY A O 1
ATOM 2726 N N . ASP A 1 345 ? 14.739 17.317 22.076 1.00 48.62 345 ASP A N 1
ATOM 2727 C CA . ASP A 1 345 ? 15.409 18.590 22.323 1.00 48.62 345 ASP A CA 1
ATOM 2728 C C . ASP A 1 345 ? 16.692 18.817 21.507 1.00 48.62 345 ASP A C 1
ATOM 2730 O O . ASP A 1 345 ? 17.077 19.972 21.311 1.00 48.62 345 ASP A O 1
ATOM 2734 N N . ARG A 1 346 ? 17.380 17.766 21.027 1.00 46.12 346 ARG A N 1
ATOM 2735 C CA . ARG A 1 346 ? 18.701 17.938 20.385 1.00 46.12 346 ARG A CA 1
ATOM 2736 C C . ARG A 1 346 ? 18.668 18.271 18.896 1.00 46.12 346 ARG A C 1
ATOM 2738 O O . ARG A 1 346 ? 19.667 18.780 18.404 1.00 46.12 346 ARG A O 1
ATOM 2745 N N . TRP A 1 347 ? 17.569 18.001 18.195 1.00 47.00 347 TRP A N 1
ATOM 2746 C CA . TRP A 1 347 ? 17.438 18.318 16.765 1.00 47.00 347 TRP A CA 1
ATOM 2747 C C . TRP A 1 347 ? 16.312 19.312 16.479 1.00 47.00 347 TRP A C 1
ATOM 2749 O O . TRP A 1 347 ? 16.461 20.104 15.553 1.00 47.00 347 TRP A O 1
ATOM 2759 N N . ASP A 1 348 ? 15.268 19.373 17.316 1.00 43.06 348 ASP A N 1
ATOM 2760 C CA . ASP A 1 348 ? 14.183 20.355 17.157 1.00 43.06 348 ASP A CA 1
ATOM 2761 C C . ASP A 1 348 ? 14.658 21.808 17.376 1.00 43.06 348 ASP A C 1
ATOM 2763 O O . ASP A 1 348 ? 14.011 22.739 16.909 1.00 43.06 348 ASP A O 1
ATOM 2767 N N . ASN A 1 349 ? 15.795 22.012 18.056 1.00 41.50 349 ASN A N 1
ATOM 2768 C CA . ASN A 1 349 ? 16.385 23.336 18.301 1.00 41.50 349 ASN A CA 1
ATOM 2769 C C . ASN A 1 349 ? 17.544 23.698 17.353 1.00 41.50 349 ASN A C 1
ATOM 2771 O O . ASN A 1 349 ? 18.113 24.780 17.484 1.00 41.50 349 ASN A O 1
ATOM 2775 N N . VAL A 1 350 ? 17.950 22.797 16.450 1.00 40.72 350 VAL A N 1
ATOM 2776 C CA . VAL A 1 350 ? 19.156 22.985 15.617 1.00 40.72 350 VAL A CA 1
ATOM 2777 C C . VAL A 1 350 ? 18.820 23.364 14.164 1.00 40.72 350 VAL A C 1
ATOM 2779 O O . VAL A 1 350 ? 19.722 23.785 13.442 1.00 40.72 350 VAL A O 1
ATOM 2782 N N . TYR A 1 351 ? 17.547 23.308 13.741 1.00 38.84 351 TYR A N 1
ATOM 2783 C CA . TYR A 1 351 ? 17.129 23.630 12.364 1.00 38.84 351 TYR A CA 1
ATOM 2784 C C . TYR A 1 351 ? 15.874 24.491 12.243 1.00 38.84 351 TYR A C 1
ATOM 2786 O O . TYR A 1 351 ? 14.828 24.109 12.812 1.00 38.84 351 TYR A O 1
#

pLDDT: mean 84.13, std 17.33, range [36.75, 98.38]

Mean predicted aligned error: 15.25 Å

Solvent-accessible surface area (backbone atoms only — not comparable to full-atom values): 19681 Å² total; per-residue (Å²): 127,72,60,49,45,46,38,30,26,65,82,46,80,44,82,39,43,49,66,38,46,53,62,45,56,79,24,48,62,48,50,49,49,66,77,33,65,92,48,59,83,64,64,47,78,42,96,49,62,48,51,58,46,52,54,52,48,43,40,35,71,69,47,86,63,76,80,72,58,79,86,62,46,48,91,73,48,53,72,70,57,46,52,55,50,48,41,54,50,26,58,71,40,36,26,57,63,58,37,50,56,57,53,50,56,54,48,70,71,63,68,63,80,78,67,76,80,70,68,80,71,75,76,61,92,75,65,72,58,80,41,78,43,76,59,76,50,67,20,81,79,76,46,102,54,83,74,56,40,71,45,84,81,39,46,51,75,40,85,38,80,51,66,68,66,45,21,23,25,41,37,30,38,34,26,30,72,58,46,82,38,57,23,16,45,37,20,36,35,33,87,88,40,52,52,31,44,33,39,36,28,32,34,62,87,19,18,48,36,40,34,34,27,34,86,66,90,86,81,93,78,90,81,68,101,82,66,84,54,88,42,48,51,65,37,53,80,34,85,46,70,63,64,64,77,42,84,43,32,38,37,39,35,38,40,37,47,96,88,53,48,45,66,37,34,39,35,24,49,61,63,38,87,52,39,58,36,82,34,93,66,74,60,68,63,69,65,29,65,55,27,28,39,28,36,22,25,34,56,47,73,74,35,64,32,38,39,22,39,27,38,39,30,50,34,36,30,30,84,35,66,75,52,72,67,58,42,40,58,66,41,32,76,91,64,52,79,74,89,84,68,72,72,64,75,73,56,71,76,72,79

Radius of gyration: 25.57 Å; Cα contacts (8 Å, |Δi|>4): 673; chains: 1; bounding box: 54×61×68 Å